Protein AF-A0A946SST0-F1 (afdb_monomer_lite)

Secondary structure (DSSP, 8-state):
-THHHHHHHHTT-------TTS--HHHHHHHHHHTT-HHHHHHHHHHHHH-----HHHHHHHHHHHHHHHHHHTTTGGGHHHHHH-TT-TTTTSHHHHHHHHHHHHHHHHHHHHTT--EEEETTTTEEEE--HHHHHHHHH-TT-TTHHHHHHHTSPPP-SSHHHHHHHHHHHHHHHHHHTTS--HHHHHHHHHHHHHHHHHHHHHHHT--SHHHHTT--S-HHHHHHHHHHHHHHHHHHHHHHHHH-TTTS-THHHHHHHHHHHHHHHT---S--S----

pLDDT: mean 79.89, std 17.5, range [30.55, 98.0]

Structure (mmCIF, N/CA/C/O backbone):
data_AF-A0A946SST0-F1
#
_entry.id   AF-A0A946SST0-F1
#
loop_
_atom_site.group_PDB
_atom_site.id
_atom_site.type_symbol
_atom_site.label_atom_id
_atom_site.label_alt_id
_atom_site.label_comp_id
_atom_site.label_asym_id
_atom_site.label_entity_id
_atom_site.label_seq_id
_atom_site.pdbx_PDB_ins_code
_atom_site.Cartn_x
_atom_site.Cartn_y
_atom_site.Cartn_z
_atom_site.occupancy
_atom_site.B_iso_or_equiv
_atom_site.auth_seq_id
_atom_site.auth_comp_id
_atom_site.auth_asym_id
_atom_site.auth_atom_id
_atom_site.pdbx_PDB_model_num
ATOM 1 N N . MET A 1 1 ? -19.220 2.471 -5.238 1.00 33.19 1 MET A N 1
ATOM 2 C CA . MET A 1 1 ? -18.691 1.097 -5.045 1.00 33.19 1 MET A CA 1
ATOM 3 C C . MET A 1 1 ? -17.760 0.919 -3.837 1.00 33.19 1 MET A C 1
ATOM 5 O O . MET A 1 1 ? -17.658 -0.205 -3.374 1.00 33.19 1 MET A O 1
ATOM 9 N N . ARG A 1 2 ? -17.160 1.974 -3.250 1.00 34.00 2 ARG A N 1
ATOM 10 C CA . ARG A 1 2 ? -16.372 1.883 -1.993 1.00 34.00 2 ARG A CA 1
ATOM 11 C C . ARG A 1 2 ? -17.167 1.431 -0.746 1.00 34.00 2 ARG A C 1
ATOM 13 O O . ARG A 1 2 ? -16.566 0.971 0.211 1.00 34.00 2 ARG A O 1
ATOM 20 N N . ARG A 1 3 ? -18.507 1.505 -0.776 1.00 33.56 3 ARG A N 1
ATOM 21 C CA . ARG A 1 3 ? -19.396 1.141 0.347 1.00 33.56 3 ARG A CA 1
ATOM 22 C C . ARG A 1 3 ? -19.384 -0.350 0.714 1.00 33.56 3 ARG A C 1
ATOM 24 O O . ARG A 1 3 ? -19.567 -0.675 1.876 1.00 33.56 3 ARG A O 1
ATOM 31 N N . HIS A 1 4 ? -19.152 -1.258 -0.236 1.00 30.55 4 HIS A N 1
ATOM 32 C CA . HIS A 1 4 ? -19.352 -2.695 0.013 1.00 30.55 4 HIS A CA 1
ATOM 33 C C . HIS A 1 4 ? -18.153 -3.407 0.647 1.00 30.55 4 HIS A C 1
ATOM 35 O O . HIS A 1 4 ? -18.324 -4.481 1.213 1.00 30.55 4 HIS A O 1
ATOM 41 N N . LEU A 1 5 ? -16.962 -2.805 0.597 1.00 36.22 5 LEU A N 1
ATOM 42 C CA . LEU A 1 5 ? -15.747 -3.445 1.102 1.00 36.22 5 LEU A CA 1
ATOM 43 C C . LEU A 1 5 ? -15.622 -3.355 2.634 1.00 36.22 5 LEU A C 1
ATOM 45 O O . LEU A 1 5 ? -15.136 -4.287 3.261 1.00 36.22 5 LEU A O 1
ATOM 49 N N . LEU A 1 6 ? -16.112 -2.263 3.237 1.00 40.25 6 LEU A N 1
ATOM 50 C CA . LEU A 1 6 ? -16.170 -2.093 4.698 1.00 40.25 6 LEU A CA 1
ATOM 51 C C . LEU A 1 6 ? -17.362 -2.842 5.322 1.00 40.25 6 LEU A C 1
ATOM 53 O O . LEU A 1 6 ? -17.234 -3.409 6.404 1.00 40.25 6 LEU A O 1
ATOM 57 N N . LEU A 1 7 ? -18.490 -2.927 4.602 1.00 38.31 7 LEU A N 1
ATOM 58 C CA . LEU A 1 7 ? -19.693 -3.656 5.033 1.00 38.31 7 LEU A CA 1
ATOM 59 C C . LEU A 1 7 ? -19.453 -5.162 5.238 1.00 38.31 7 LEU A C 1
ATOM 61 O O . LEU A 1 7 ? -20.061 -5.758 6.121 1.00 38.31 7 LEU A O 1
ATOM 65 N N . ALA A 1 8 ? -18.563 -5.780 4.455 1.00 38.03 8 ALA A N 1
ATOM 66 C CA . ALA A 1 8 ? -18.265 -7.208 4.578 1.00 38.03 8 ALA A CA 1
ATOM 67 C C . ALA A 1 8 ? -17.399 -7.546 5.808 1.00 38.03 8 ALA A C 1
ATOM 69 O O . ALA A 1 8 ? -17.488 -8.654 6.332 1.00 38.03 8 ALA A O 1
ATOM 70 N N . VAL A 1 9 ? -16.591 -6.597 6.295 1.00 43.72 9 VAL A N 1
ATOM 71 C CA . VAL A 1 9 ? -15.704 -6.805 7.453 1.00 43.72 9 VAL A CA 1
ATOM 72 C C . VAL A 1 9 ? -16.469 -6.663 8.772 1.00 43.72 9 VAL A C 1
ATOM 74 O O . VAL A 1 9 ? -16.202 -7.400 9.716 1.00 43.72 9 VAL A O 1
ATOM 77 N N . ALA A 1 10 ? -17.473 -5.784 8.826 1.00 41.38 10 ALA A N 1
ATOM 78 C CA . ALA A 1 10 ? -18.261 -5.554 10.036 1.00 41.38 10 ALA A CA 1
ATOM 79 C C . ALA A 1 10 ? -19.295 -6.664 10.339 1.00 41.38 10 ALA A C 1
ATOM 81 O O . ALA A 1 10 ? -19.788 -6.757 11.458 1.00 41.38 10 ALA A O 1
ATOM 82 N N . ALA A 1 11 ? -19.610 -7.532 9.370 1.00 37.62 11 ALA A N 1
ATOM 83 C CA . ALA A 1 11 ? -20.629 -8.577 9.520 1.00 37.62 11 ALA A CA 1
ATOM 84 C C . ALA A 1 11 ? -20.123 -9.895 10.149 1.00 37.62 11 ALA A C 1
ATOM 86 O O . ALA A 1 11 ? -20.930 -10.782 10.421 1.00 37.62 11 ALA A O 1
ATOM 87 N N . LEU A 1 12 ? -18.814 -10.055 10.381 1.00 36.34 12 LEU A N 1
ATOM 88 C CA . LEU A 1 12 ? -18.211 -11.322 10.836 1.00 36.34 12 LEU A CA 1
ATOM 89 C C . LEU A 1 12 ? -17.802 -11.351 12.320 1.00 36.34 12 LEU A C 1
ATOM 91 O O . LEU A 1 12 ? -17.159 -12.304 12.756 1.00 36.34 12 LEU A O 1
ATOM 95 N N . ALA A 1 13 ? -18.195 -10.354 13.112 1.00 37.22 13 ALA A N 1
ATOM 96 C CA . ALA A 1 13 ? -17.915 -10.307 14.545 1.00 37.22 13 ALA A CA 1
ATOM 97 C C . ALA A 1 13 ? -19.193 -10.005 15.337 1.00 37.22 13 ALA A C 1
ATOM 99 O O . ALA A 1 13 ? -19.494 -8.863 15.658 1.00 37.22 13 ALA A O 1
ATOM 100 N N . ALA A 1 14 ? -19.953 -11.048 15.656 1.00 36.81 14 ALA A N 1
ATOM 101 C CA . ALA A 1 14 ? -20.902 -11.004 16.759 1.00 36.81 14 ALA A CA 1
ATOM 102 C C . ALA A 1 14 ? -20.700 -12.254 17.616 1.00 36.81 14 ALA A C 1
ATOM 104 O O . ALA A 1 14 ? -20.770 -13.378 17.111 1.00 36.81 14 ALA A O 1
ATOM 105 N N . PRO A 1 15 ? -20.489 -12.054 18.921 1.00 43.50 15 PRO A N 1
ATOM 106 C CA . PRO A 1 15 ? -21.497 -12.533 19.846 1.00 43.50 15 PRO A CA 1
ATOM 107 C C . PRO A 1 15 ? -22.000 -11.437 20.789 1.00 43.50 15 PRO A C 1
ATOM 109 O O . PRO A 1 15 ? -21.298 -10.517 21.191 1.00 43.50 15 PRO A O 1
ATOM 112 N N . VAL A 1 16 ? -23.276 -11.599 21.120 1.00 50.12 16 VAL A N 1
ATOM 113 C CA . VAL A 1 16 ? -24.077 -10.850 22.084 1.00 50.12 16 VAL A CA 1
ATOM 114 C C . VAL A 1 16 ? -23.486 -10.982 23.487 1.00 50.12 16 VAL A C 1
ATOM 116 O O . VAL A 1 16 ? -23.503 -12.085 24.018 1.00 50.12 16 VAL A O 1
ATOM 119 N N . PHE A 1 17 ? -23.103 -9.874 24.128 1.00 38.53 17 PHE A N 1
ATOM 120 C CA . PHE A 1 17 ? -23.186 -9.732 25.586 1.00 38.53 17 PHE A CA 1
ATOM 121 C C . PHE A 1 17 ? -23.528 -8.292 25.972 1.00 38.53 17 PHE A C 1
ATOM 123 O O . PHE A 1 17 ? -22.767 -7.357 25.754 1.00 38.53 17 PHE A O 1
ATOM 130 N N . ALA A 1 18 ? -24.715 -8.134 26.556 1.00 39.34 18 ALA A N 1
ATOM 131 C CA . ALA A 1 18 ? -25.126 -6.926 27.244 1.00 39.34 18 ALA A CA 1
ATOM 132 C C . ALA A 1 18 ? -24.565 -6.951 28.674 1.00 39.34 18 ALA A C 1
ATOM 134 O O . ALA A 1 18 ? -25.042 -7.708 29.518 1.00 39.34 18 ALA A O 1
ATOM 135 N N . THR A 1 19 ? -23.590 -6.090 28.954 1.00 38.00 19 THR A N 1
ATOM 136 C CA . THR A 1 19 ? -23.221 -5.670 30.311 1.00 38.00 19 THR A CA 1
ATOM 137 C C . THR A 1 19 ? -23.270 -4.150 30.363 1.00 38.00 19 THR A C 1
ATOM 139 O O . THR A 1 19 ? -22.416 -3.466 29.810 1.00 38.00 19 THR A O 1
ATOM 142 N N . TYR A 1 20 ? -24.307 -3.616 31.009 1.00 43.31 20 TYR A N 1
ATOM 143 C CA . TYR A 1 20 ? -24.397 -2.201 31.357 1.00 43.31 20 TYR A CA 1
ATOM 144 C C . TYR A 1 20 ? -23.265 -1.847 32.334 1.00 43.31 20 TYR A C 1
ATOM 146 O O . TYR A 1 20 ? -23.242 -2.374 33.446 1.00 43.31 20 TYR A O 1
ATOM 154 N N . GLY A 1 21 ? -22.358 -0.945 31.946 1.00 49.97 21 GLY A N 1
ATOM 155 C CA . GLY A 1 21 ? -21.468 -0.272 32.901 1.00 49.97 21 GLY A CA 1
ATOM 156 C C . GLY A 1 21 ? -20.232 0.415 32.322 1.00 49.97 21 GLY A C 1
ATOM 157 O O . GLY A 1 21 ? -19.851 1.467 32.822 1.00 49.97 21 GLY A O 1
ATOM 158 N N . VAL A 1 22 ? -19.635 -0.122 31.259 1.00 55.88 22 VAL A N 1
ATOM 159 C CA . VAL A 1 22 ? -18.507 0.502 30.550 1.00 55.88 22 VAL A CA 1
ATOM 160 C C . VAL A 1 22 ? -18.789 0.350 29.055 1.00 55.88 22 VAL A C 1
ATOM 162 O O . VAL A 1 22 ? -19.072 -0.776 28.639 1.00 55.88 22 VAL A O 1
ATOM 165 N N . PRO A 1 23 ? -18.804 1.435 28.259 1.00 66.25 23 PRO A N 1
ATOM 166 C CA . PRO A 1 23 ? -18.908 1.317 26.808 1.00 66.25 23 PRO A CA 1
ATOM 167 C C . PRO A 1 23 ? -17.779 0.416 26.311 1.00 66.25 23 PRO A C 1
ATOM 169 O O . PRO A 1 23 ? -16.624 0.655 26.652 1.00 66.25 23 PRO A O 1
ATOM 172 N N . ASP A 1 24 ? -18.107 -0.637 25.562 1.00 87.69 24 ASP A N 1
ATOM 173 C CA . ASP A 1 24 ? -17.096 -1.437 24.873 1.00 87.69 24 ASP A CA 1
ATOM 174 C C . ASP A 1 24 ? -16.453 -0.553 23.787 1.00 87.69 24 ASP A C 1
ATOM 176 O O . ASP A 1 24 ? -17.151 -0.186 22.830 1.00 87.69 24 ASP A O 1
ATOM 180 N N . PRO A 1 25 ? -15.156 -0.203 23.914 1.00 91.75 25 PRO A N 1
ATOM 181 C CA . PRO A 1 25 ? -14.478 0.699 22.985 1.00 91.75 25 PRO A CA 1
ATOM 182 C C . PRO A 1 25 ? -14.568 0.237 21.522 1.00 91.75 25 PRO A C 1
ATOM 184 O O . PRO A 1 25 ? -14.673 1.058 20.607 1.00 91.75 25 PRO A O 1
ATOM 187 N N . LEU A 1 26 ? -14.574 -1.081 21.279 1.00 92.81 26 LEU A N 1
ATOM 188 C CA . LEU A 1 26 ? -14.715 -1.641 19.932 1.00 92.81 26 LEU A CA 1
ATOM 189 C C . LEU A 1 26 ? -16.124 -1.449 19.381 1.00 92.81 26 LEU A C 1
ATOM 191 O O . LEU A 1 26 ? -16.281 -1.010 18.241 1.00 92.81 26 LEU A O 1
ATOM 195 N N . ALA A 1 27 ? -17.149 -1.772 20.170 1.00 92.06 27 ALA A N 1
ATOM 196 C CA . ALA A 1 27 ? -18.537 -1.609 19.754 1.00 92.06 27 ALA A CA 1
ATOM 197 C C . ALA A 1 27 ? -18.868 -0.139 19.453 1.00 92.06 27 ALA A C 1
ATOM 199 O O . ALA A 1 27 ? -19.523 0.154 18.450 1.00 92.06 27 ALA A O 1
ATOM 200 N N . GLU A 1 28 ? -18.375 0.784 20.281 1.00 94.06 28 GLU A N 1
ATOM 201 C CA . GLU A 1 28 ? -18.532 2.224 20.073 1.00 94.06 28 GLU A CA 1
ATOM 202 C C . GLU A 1 28 ? -17.801 2.697 18.807 1.00 94.06 28 GLU A C 1
ATOM 204 O O . GLU A 1 28 ? -18.397 3.370 17.963 1.00 94.06 28 GLU A O 1
ATOM 209 N N . SER A 1 29 ? -16.553 2.263 18.605 1.00 93.00 29 SER A N 1
ATOM 210 C CA . SER A 1 29 ? -15.800 2.562 17.383 1.00 93.00 29 SER A CA 1
ATOM 211 C C . SER A 1 29 ? -16.534 2.093 16.124 1.00 93.00 29 SER A C 1
ATOM 213 O O . SER A 1 29 ? -16.689 2.847 15.160 1.00 93.00 29 SER A O 1
ATOM 215 N N . HIS A 1 30 ? -17.066 0.868 16.143 1.00 91.62 30 HIS A N 1
ATOM 216 C CA . HIS A 1 30 ? -17.858 0.336 15.040 1.00 91.62 30 HIS A CA 1
ATOM 217 C C . HIS A 1 30 ? -19.121 1.160 14.772 1.00 91.62 30 HIS A C 1
ATOM 219 O O . HIS A 1 30 ? -19.418 1.430 13.607 1.00 91.62 30 HIS A O 1
ATOM 225 N N . ALA A 1 31 ? -19.842 1.594 15.810 1.00 90.81 31 ALA A N 1
ATOM 226 C CA . ALA A 1 31 ? -21.010 2.461 15.654 1.00 90.81 31 ALA A CA 1
ATOM 227 C C . ALA A 1 31 ? -20.644 3.777 14.946 1.00 90.81 31 ALA A C 1
ATOM 229 O O . ALA A 1 31 ? -21.292 4.150 13.967 1.00 90.81 31 ALA A O 1
ATOM 230 N N . PHE A 1 32 ? -19.545 4.422 15.343 1.00 88.94 32 PHE A N 1
ATOM 231 C CA . PHE A 1 32 ? -19.072 5.641 14.683 1.00 88.94 32 PHE A CA 1
ATOM 232 C C . PHE A 1 32 ? -18.640 5.417 13.228 1.00 88.94 32 PHE A C 1
ATOM 234 O O . PHE A 1 32 ? -18.885 6.280 12.384 1.00 88.94 32 PHE A O 1
ATOM 241 N N . VAL A 1 33 ? -18.071 4.255 12.886 1.00 86.94 33 VAL A N 1
ATOM 242 C CA . VAL A 1 33 ? -17.796 3.893 11.482 1.00 86.94 33 VAL A CA 1
ATOM 243 C C . VAL A 1 33 ? -19.082 3.844 10.656 1.00 86.94 33 VAL A C 1
ATOM 245 O O . VAL A 1 33 ? -19.097 4.343 9.530 1.00 86.94 33 VAL A O 1
ATOM 248 N N . TYR A 1 34 ? -20.165 3.279 11.197 1.00 84.50 34 TYR A N 1
ATOM 249 C CA . TYR A 1 34 ? -21.463 3.245 10.512 1.00 84.50 34 TYR A CA 1
ATOM 250 C C . TYR A 1 34 ? -22.074 4.637 10.317 1.00 84.50 34 TYR A C 1
ATOM 252 O O . TYR A 1 34 ? -22.776 4.860 9.331 1.00 84.50 34 TYR A O 1
ATOM 260 N N . GLU A 1 35 ? -21.783 5.570 11.221 1.00 84.25 35 GLU A N 1
ATOM 261 C CA . GLU A 1 35 ? -22.225 6.967 11.163 1.00 84.25 35 GLU A CA 1
ATOM 262 C C . GLU A 1 35 ? -21.311 7.867 10.306 1.00 84.25 35 GLU A C 1
ATOM 264 O O . GLU A 1 35 ? -21.495 9.082 10.291 1.00 84.25 35 GLU A O 1
ATOM 269 N N . ASP A 1 36 ? -20.321 7.307 9.594 1.00 80.69 36 ASP A N 1
ATOM 270 C CA . ASP A 1 36 ? -19.297 8.056 8.844 1.00 80.69 36 ASP A CA 1
ATOM 271 C C . ASP A 1 36 ? -18.431 8.996 9.727 1.00 80.69 36 ASP A C 1
ATOM 273 O O . ASP A 1 36 ? -17.762 9.909 9.223 1.00 80.69 36 ASP A O 1
ATOM 277 N N . ARG A 1 37 ? -18.377 8.744 11.041 1.00 80.94 37 ARG A N 1
ATOM 278 C CA . ARG A 1 37 ? -17.633 9.508 12.060 1.00 80.94 37 ARG A CA 1
ATOM 279 C C . ARG A 1 37 ? -16.273 8.871 12.359 1.00 80.94 37 ARG A C 1
ATOM 281 O O . ARG A 1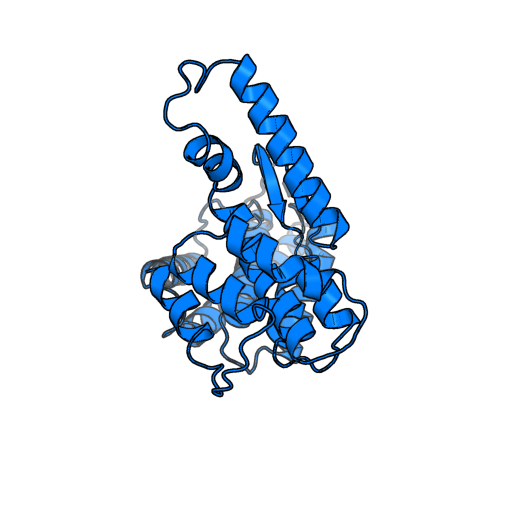 37 ? -15.979 8.448 13.471 1.00 80.94 37 ARG A O 1
ATOM 288 N N . PHE A 1 38 ? -15.414 8.796 11.346 1.00 82.81 38 PHE A N 1
ATOM 289 C CA . PHE A 1 38 ? -14.145 8.053 11.417 1.00 82.81 38 PHE A CA 1
ATOM 290 C C . PHE A 1 38 ? -13.149 8.558 12.475 1.00 82.81 38 PHE A C 1
ATOM 292 O O . PHE A 1 38 ? -12.391 7.759 13.020 1.00 82.81 38 PHE A O 1
ATOM 299 N N . ILE A 1 39 ? -13.151 9.859 12.783 1.00 79.44 39 ILE A N 1
ATOM 300 C CA . ILE A 1 39 ? -12.289 10.414 13.838 1.00 79.44 39 ILE A CA 1
ATOM 301 C C . ILE A 1 39 ? -12.788 9.974 15.217 1.00 79.44 39 ILE A C 1
ATOM 303 O O . ILE A 1 39 ? -11.991 9.508 16.024 1.00 79.44 39 ILE A O 1
ATOM 307 N N . ASP A 1 40 ? -14.098 10.038 15.462 1.00 83.00 40 ASP A N 1
ATOM 308 C CA . ASP A 1 40 ? -14.690 9.564 16.719 1.00 83.00 40 ASP A CA 1
ATOM 309 C C . ASP A 1 40 ? -14.505 8.053 16.881 1.00 83.00 40 ASP A C 1
ATOM 311 O O . ASP A 1 40 ? -14.179 7.582 17.968 1.00 83.00 40 ASP A O 1
ATOM 315 N N . ALA A 1 41 ? -14.613 7.300 15.781 1.00 88.75 41 ALA A N 1
ATOM 316 C CA . ALA A 1 41 ? -14.310 5.875 15.763 1.00 88.75 41 ALA A CA 1
ATOM 317 C C . ALA A 1 41 ? -12.882 5.586 16.235 1.00 88.75 41 ALA A C 1
ATOM 319 O O . ALA A 1 41 ? -12.669 4.658 17.009 1.00 88.75 41 ALA A O 1
ATOM 320 N N . TYR A 1 42 ? -11.906 6.380 15.795 1.00 87.56 42 TYR A N 1
ATOM 321 C CA . TYR A 1 42 ? -10.531 6.246 16.264 1.00 87.56 42 TYR A CA 1
ATOM 322 C C . TYR A 1 42 ? -10.394 6.627 17.744 1.00 87.56 42 TYR A C 1
ATOM 324 O O . TYR A 1 42 ? -9.797 5.872 18.506 1.00 87.56 42 TYR A O 1
ATOM 332 N N . LEU A 1 43 ? -10.974 7.757 18.165 1.00 85.88 43 LEU A N 1
ATOM 333 C CA . LEU A 1 43 ? -10.902 8.220 19.556 1.00 85.88 43 LEU A CA 1
ATOM 334 C C . LEU A 1 43 ? -11.495 7.195 20.532 1.00 85.88 43 LEU A C 1
ATOM 336 O O . LEU A 1 43 ? -10.963 7.012 21.624 1.00 85.88 43 LEU A O 1
ATOM 340 N N . ALA A 1 44 ? -12.551 6.491 20.118 1.00 91.25 44 ALA A N 1
ATOM 341 C CA . ALA A 1 44 ? -13.134 5.401 20.889 1.00 91.25 44 ALA A CA 1
ATOM 342 C C . ALA A 1 44 ? -12.153 4.237 21.101 1.00 91.25 44 ALA A C 1
ATOM 344 O O . ALA A 1 44 ? -12.205 3.606 22.145 1.00 91.25 44 ALA A O 1
ATOM 345 N N . LEU A 1 45 ? -11.228 3.961 20.170 1.00 92.69 45 LEU A N 1
ATOM 346 C CA . LEU A 1 45 ? -10.269 2.851 20.289 1.00 92.69 45 LEU A CA 1
ATOM 347 C C . LEU A 1 45 ? -9.090 3.138 21.213 1.00 92.69 45 LEU A C 1
ATOM 349 O O . LEU A 1 45 ? -8.411 2.198 21.627 1.00 92.69 45 LEU A O 1
ATOM 353 N N . GLU A 1 46 ? -8.817 4.402 21.528 1.00 90.12 46 GLU A N 1
ATOM 354 C CA . GLU A 1 46 ? -7.604 4.784 22.248 1.00 90.12 46 GLU A CA 1
ATOM 355 C C . GLU A 1 46 ? -7.346 4.011 23.542 1.00 90.12 46 GLU A C 1
ATOM 357 O O . GLU A 1 46 ? -6.201 3.592 23.710 1.00 90.12 46 GLU A O 1
ATOM 362 N N . PRO A 1 47 ? -8.344 3.729 24.409 1.00 91.31 47 PRO A N 1
ATOM 363 C CA . PRO A 1 47 ? -8.111 2.936 25.612 1.00 91.31 47 PRO A CA 1
ATOM 364 C C . PRO A 1 47 ? -7.461 1.580 25.306 1.00 91.31 47 PRO A C 1
ATOM 366 O O . PRO A 1 47 ? -6.500 1.200 25.970 1.00 91.31 47 PRO A O 1
ATOM 369 N N . LEU A 1 48 ? -7.912 0.894 24.248 1.00 92.56 48 LEU A N 1
ATOM 370 C CA . LEU A 1 48 ? -7.375 -0.407 23.832 1.00 92.56 48 LEU A CA 1
ATOM 371 C C . LEU A 1 48 ? -6.009 -0.296 23.144 1.00 92.56 48 LEU A C 1
ATOM 373 O O . LEU A 1 48 ? -5.205 -1.220 23.229 1.00 92.56 48 LEU A O 1
ATOM 377 N N . LEU A 1 49 ? -5.736 0.817 22.461 1.00 90.69 49 LEU A N 1
ATOM 378 C CA . LEU A 1 49 ? -4.453 1.052 21.787 1.00 90.69 49 LEU A CA 1
ATOM 379 C C . LEU A 1 49 ? -3.346 1.448 22.772 1.00 90.69 49 LEU A C 1
ATOM 381 O O . LEU A 1 49 ? -2.178 1.120 22.555 1.00 90.69 49 LEU A O 1
ATOM 385 N N . THR A 1 50 ? -3.706 2.148 23.849 1.00 86.75 50 THR A N 1
ATOM 386 C CA . THR A 1 50 ? -2.775 2.528 24.918 1.00 86.75 50 THR A CA 1
ATOM 387 C C . THR A 1 50 ? -2.475 1.388 25.873 1.00 86.75 50 THR A C 1
ATOM 389 O O . THR A 1 50 ? -1.383 1.344 26.441 1.00 86.75 50 THR A O 1
ATOM 392 N N . ASP A 1 51 ? -3.428 0.475 26.054 1.00 76.88 51 ASP A N 1
ATOM 393 C CA . ASP A 1 51 ? -3.241 -0.659 26.937 1.00 76.88 51 ASP A CA 1
ATOM 394 C C . ASP A 1 51 ? -2.204 -1.634 26.344 1.00 76.88 51 ASP A C 1
ATOM 396 O O . ASP A 1 51 ? -2.201 -1.957 25.151 1.00 76.88 51 ASP A O 1
ATOM 400 N N . GLY A 1 52 ? -1.257 -2.050 27.181 1.00 69.88 52 GLY A N 1
ATOM 401 C CA . GLY A 1 52 ? -0.159 -2.944 26.821 1.00 69.88 52 GLY A CA 1
ATOM 402 C C . GLY A 1 52 ? -0.539 -4.422 26.869 1.00 69.88 52 GLY A C 1
ATOM 403 O O . GLY A 1 52 ? 0.305 -5.264 26.560 1.00 69.88 52 GLY A O 1
ATOM 404 N N . GLU A 1 53 ? -1.772 -4.746 27.273 1.00 81.88 53 GLU A N 1
ATOM 405 C CA . GLU A 1 53 ? -2.269 -6.121 27.299 1.00 81.88 53 GLU A CA 1
ATOM 406 C C . GLU A 1 53 ? -2.226 -6.791 25.905 1.00 81.88 53 GLU A C 1
ATOM 408 O O . GLU A 1 53 ? -2.073 -6.146 24.861 1.00 81.88 53 GLU A O 1
ATOM 413 N N . CYS A 1 54 ? -2.306 -8.121 25.891 1.00 85.88 54 CYS A N 1
ATOM 414 C CA . CYS A 1 54 ? -2.471 -8.900 24.668 1.00 85.88 54 CYS A CA 1
ATOM 415 C C . CYS A 1 54 ? -3.796 -9.655 24.746 1.00 85.88 54 CYS A C 1
ATOM 417 O O . CYS A 1 54 ? -3.918 -10.624 25.496 1.00 85.88 54 CYS A O 1
ATOM 419 N N . SER A 1 55 ? -4.783 -9.203 23.977 1.00 91.94 55 SER A N 1
ATOM 420 C CA . SER A 1 55 ? -6.137 -9.753 23.945 1.00 91.94 55 SER A CA 1
ATOM 421 C C . SER A 1 55 ? -6.740 -9.654 22.545 1.00 91.94 55 SER A C 1
ATOM 423 O O . SER A 1 55 ? -6.342 -8.808 21.741 1.00 91.94 55 SER A O 1
ATOM 425 N N . ASP A 1 56 ? -7.760 -10.471 22.274 1.00 91.00 56 ASP A N 1
ATOM 426 C CA . ASP A 1 56 ? -8.505 -10.438 21.008 1.00 91.00 56 ASP A CA 1
ATOM 427 C C . ASP A 1 56 ? -9.097 -9.045 20.721 1.00 91.00 56 ASP A C 1
ATOM 429 O O . ASP A 1 56 ? -9.182 -8.615 19.564 1.00 91.00 56 ASP A O 1
ATOM 433 N N . SER A 1 57 ? -9.477 -8.310 21.773 1.00 92.56 57 SER A N 1
ATOM 434 C CA . SER A 1 57 ? -9.999 -6.947 21.656 1.00 92.56 57 SER A CA 1
ATOM 435 C C . SER A 1 57 ? -8.927 -5.962 21.194 1.00 92.56 57 SER A C 1
ATOM 437 O O . SER A 1 57 ? -9.184 -5.116 20.341 1.00 92.56 57 SER A O 1
ATOM 439 N N . GLN A 1 58 ? -7.703 -6.078 21.700 1.00 93.12 58 GLN A N 1
ATOM 440 C CA . GLN A 1 58 ? -6.602 -5.202 21.298 1.00 93.12 58 GLN A CA 1
ATOM 441 C C . GLN A 1 58 ? -6.056 -5.561 19.915 1.00 93.12 58 GLN A C 1
ATOM 443 O O . GLN A 1 58 ? -5.734 -4.660 19.142 1.00 93.12 58 GLN A O 1
ATOM 448 N N . GLU A 1 59 ? -6.013 -6.850 19.559 1.00 95.19 59 GLU A N 1
ATOM 449 C CA . GLU A 1 59 ? -5.733 -7.282 18.183 1.00 95.19 59 GLU A CA 1
ATOM 450 C C . GLU A 1 59 ? -6.743 -6.649 17.211 1.00 95.19 59 GLU A C 1
ATOM 452 O O . GLU A 1 59 ? -6.368 -6.048 16.201 1.00 95.19 59 GLU A O 1
ATOM 457 N N . SER A 1 60 ? -8.033 -6.725 17.553 1.00 94.56 60 SER A N 1
ATOM 458 C CA . SER A 1 60 ? -9.117 -6.148 16.753 1.00 94.56 60 SER A CA 1
ATOM 459 C C . SER A 1 60 ? -9.043 -4.621 16.693 1.00 94.56 60 SER A C 1
ATOM 461 O O . SER A 1 60 ? -9.276 -4.044 15.630 1.00 94.56 60 SER A O 1
ATOM 463 N N . ALA A 1 61 ? -8.672 -3.963 17.795 1.00 95.12 61 ALA A N 1
ATOM 464 C CA . ALA A 1 61 ? -8.507 -2.514 17.856 1.00 95.12 61 ALA A CA 1
ATOM 465 C C . ALA A 1 61 ? -7.346 -2.039 16.977 1.00 95.12 61 ALA A C 1
ATOM 467 O O . ALA A 1 61 ? -7.522 -1.093 16.215 1.00 95.12 61 ALA A O 1
ATOM 468 N N . LEU A 1 62 ? -6.195 -2.719 17.012 1.00 95.44 62 LEU A N 1
ATOM 469 C CA . LEU A 1 62 ? -5.058 -2.417 16.135 1.00 95.44 62 LEU A CA 1
ATOM 470 C C . LEU A 1 62 ? -5.436 -2.566 14.660 1.00 95.44 62 LEU A C 1
ATOM 472 O O . LEU A 1 62 ? -5.118 -1.697 13.849 1.00 95.44 62 LEU A O 1
ATOM 476 N N . TRP A 1 63 ? -6.155 -3.636 14.311 1.00 95.88 63 TRP A N 1
ATOM 477 C CA . TRP A 1 63 ? -6.610 -3.833 12.938 1.00 95.88 63 TRP A CA 1
ATOM 478 C C . TRP A 1 63 ? -7.623 -2.768 12.495 1.00 95.88 63 TRP A C 1
ATOM 480 O O . TRP A 1 63 ? -7.540 -2.260 11.376 1.00 95.88 63 TRP A O 1
ATOM 490 N N . LEU A 1 64 ? -8.570 -2.385 13.355 1.00 95.69 64 LEU A N 1
ATOM 491 C CA . LEU A 1 64 ? -9.523 -1.326 13.028 1.00 95.69 64 LEU A CA 1
ATOM 492 C C . LEU A 1 64 ? -8.835 0.044 12.929 1.00 95.69 64 LEU A C 1
ATOM 494 O O . LEU A 1 64 ? -9.124 0.793 11.997 1.00 95.69 64 LEU A O 1
ATOM 498 N N . ALA A 1 65 ? -7.885 0.346 13.816 1.00 95.25 65 ALA A N 1
ATOM 499 C CA . ALA A 1 65 ? -7.098 1.577 13.787 1.00 95.25 65 ALA A CA 1
ATOM 500 C C . ALA A 1 65 ? -6.272 1.702 12.497 1.00 95.25 65 ALA A C 1
ATOM 502 O O . ALA A 1 65 ? -6.284 2.760 11.869 1.00 95.25 65 ALA A O 1
ATOM 503 N N . GLU A 1 66 ? -5.641 0.612 12.051 1.00 95.25 66 GLU A N 1
ATOM 504 C CA . GLU A 1 66 ? -4.969 0.504 10.749 1.00 95.25 66 GLU A CA 1
ATOM 505 C C . GLU A 1 66 ? -5.915 0.893 9.597 1.00 95.25 66 GLU A C 1
ATOM 507 O O . GLU A 1 66 ? -5.620 1.772 8.783 1.00 95.25 66 GLU A O 1
ATOM 512 N N . ARG A 1 67 ? -7.120 0.310 9.570 1.00 92.69 67 ARG A N 1
ATOM 513 C CA . ARG A 1 67 ? -8.122 0.612 8.536 1.00 92.69 67 ARG A CA 1
ATOM 514 C C . ARG A 1 67 ? -8.634 2.050 8.590 1.00 92.69 67 ARG A C 1
ATOM 516 O O . ARG A 1 67 ? -8.866 2.636 7.530 1.00 92.69 67 ARG A O 1
ATOM 523 N N . LEU A 1 68 ? -8.834 2.594 9.788 1.00 91.12 68 LEU A N 1
ATOM 524 C CA . LEU A 1 68 ? -9.289 3.966 10.003 1.00 91.12 68 LEU A CA 1
ATOM 525 C C . LEU A 1 68 ? -8.237 4.973 9.543 1.00 91.12 68 LEU A C 1
ATOM 527 O O . LEU A 1 68 ? -8.572 5.881 8.787 1.00 91.12 68 LEU A O 1
ATOM 531 N N . CYS A 1 69 ? -6.973 4.789 9.921 1.00 90.50 69 CYS A N 1
ATOM 532 C CA . CYS A 1 69 ? -5.888 5.692 9.542 1.00 90.50 69 CYS A CA 1
ATOM 533 C C . CYS A 1 69 ? -5.668 5.714 8.025 1.00 90.50 69 CYS A C 1
ATOM 535 O O . CYS A 1 69 ? -5.605 6.793 7.436 1.00 90.50 69 CYS A O 1
ATOM 537 N N . ALA A 1 70 ? -5.669 4.544 7.375 1.00 88.56 70 ALA A N 1
ATOM 538 C CA . ALA A 1 70 ? -5.582 4.451 5.918 1.00 88.56 70 ALA A CA 1
ATOM 539 C C . ALA A 1 70 ? -6.753 5.163 5.213 1.00 88.56 70 ALA A C 1
ATOM 541 O O . ALA A 1 70 ? -6.587 5.756 4.148 1.00 88.56 70 ALA A O 1
ATOM 542 N N . HIS A 1 71 ? -7.955 5.122 5.798 1.00 85.56 71 HIS A N 1
ATOM 543 C CA . HIS A 1 71 ? -9.113 5.840 5.262 1.00 85.56 71 HIS A CA 1
ATOM 544 C C . HIS A 1 71 ? -9.026 7.351 5.498 1.00 85.56 71 HIS A C 1
ATOM 546 O O . HIS A 1 71 ? -9.338 8.120 4.591 1.00 85.56 71 HIS A O 1
ATOM 552 N N . ILE A 1 72 ? -8.593 7.785 6.684 1.00 80.62 72 ILE A N 1
ATOM 553 C CA . ILE A 1 72 ? -8.413 9.202 7.031 1.00 80.62 72 ILE A CA 1
ATOM 554 C C . ILE A 1 72 ? -7.418 9.859 6.067 1.00 80.62 72 ILE A C 1
ATOM 556 O O . ILE A 1 72 ? -7.761 10.880 5.473 1.00 80.62 72 ILE A O 1
ATOM 560 N N . ALA A 1 73 ? -6.264 9.225 5.831 1.00 81.12 73 ALA A N 1
ATOM 561 C CA . ALA A 1 73 ? -5.248 9.699 4.887 1.00 81.12 73 ALA A CA 1
ATOM 562 C C . ALA A 1 73 ? -5.799 9.882 3.464 1.00 81.12 73 ALA A C 1
ATOM 564 O O . ALA A 1 73 ? -5.472 10.839 2.776 1.00 81.12 73 ALA A O 1
ATOM 565 N N . ALA A 1 74 ? -6.678 8.976 3.028 1.00 77.44 74 ALA A N 1
ATOM 566 C CA . ALA A 1 74 ? -7.196 8.951 1.663 1.00 77.44 74 ALA A CA 1
ATOM 567 C C . ALA A 1 74 ? -8.461 9.800 1.432 1.00 77.44 74 ALA A C 1
ATOM 569 O O . ALA A 1 74 ? -9.037 9.729 0.341 1.00 77.44 74 ALA A O 1
ATOM 570 N N . SER A 1 75 ? -8.986 10.498 2.446 1.00 68.31 75 SER A N 1
ATOM 571 C CA . SER A 1 75 ? -10.335 11.082 2.378 1.00 68.31 75 SER A CA 1
ATOM 572 C C . SER A 1 75 ? -10.422 12.595 2.570 1.00 68.31 75 SER A C 1
ATOM 574 O O . SER A 1 75 ? -11.540 13.095 2.662 1.00 68.31 75 SER A O 1
ATOM 576 N N . ASP A 1 76 ? -9.303 13.325 2.633 1.00 62.41 76 ASP A N 1
ATOM 577 C CA . ASP A 1 76 ? -9.251 14.753 3.016 1.00 62.41 76 ASP A CA 1
ATOM 578 C C . ASP A 1 76 ? -9.995 15.040 4.344 1.00 62.41 76 ASP A C 1
ATOM 580 O O . ASP A 1 76 ? -10.302 16.178 4.692 1.00 62.41 76 ASP A O 1
ATOM 584 N N . ARG A 1 77 ? -10.331 14.000 5.127 1.00 57.75 77 ARG A N 1
ATOM 585 C CA . ARG A 1 77 ? -11.225 14.106 6.292 1.00 57.75 77 ARG A CA 1
ATOM 586 C C . ARG A 1 77 ? -10.532 14.605 7.547 1.00 57.75 77 ARG A C 1
ATOM 588 O O . ARG A 1 77 ? -11.227 14.875 8.524 1.00 57.75 77 ARG A O 1
ATOM 595 N N . LEU A 1 78 ? -9.213 14.787 7.521 1.00 59.75 78 LEU A N 1
ATOM 596 C CA . LEU A 1 78 ? -8.518 15.549 8.559 1.00 59.75 78 LEU A CA 1
ATOM 597 C C . LEU A 1 78 ? -9.118 16.963 8.686 1.00 59.75 78 LEU A C 1
ATOM 599 O O . LEU A 1 78 ? -9.322 17.436 9.801 1.00 59.75 78 LEU A O 1
ATOM 603 N N . TYR A 1 79 ? -9.556 17.561 7.571 1.00 54.69 79 TYR A N 1
ATOM 604 C CA . TYR A 1 79 ? -10.220 18.870 7.537 1.00 54.69 79 TYR A CA 1
ATOM 605 C C . TYR A 1 79 ? -11.658 18.867 8.090 1.00 54.69 79 TYR A C 1
ATOM 607 O O . TYR A 1 79 ? -12.161 19.899 8.536 1.00 54.69 79 TYR A O 1
ATOM 615 N N . MET A 1 80 ? -12.343 17.716 8.102 1.00 52.19 80 MET A N 1
ATOM 616 C CA . MET A 1 80 ? -13.785 17.658 8.377 1.00 52.19 80 MET A CA 1
ATOM 617 C C . MET A 1 80 ? -14.160 17.941 9.836 1.00 52.19 80 MET A C 1
ATOM 619 O O . MET A 1 80 ? -15.269 18.406 10.079 1.00 52.19 80 MET A O 1
ATOM 623 N N . ARG A 1 81 ? -13.289 17.665 10.817 1.00 54.47 81 ARG A N 1
ATOM 624 C CA . ARG A 1 81 ? -13.627 17.889 12.236 1.00 54.47 81 ARG A CA 1
ATOM 625 C C . ARG A 1 81 ? -13.779 19.373 12.556 1.00 54.47 81 ARG A C 1
ATOM 627 O O . ARG A 1 81 ? -14.780 19.751 13.154 1.00 54.47 81 ARG A O 1
ATOM 634 N N . TYR A 1 82 ? -12.841 20.199 12.098 1.00 52.81 82 TYR A N 1
ATOM 635 C CA . TYR A 1 82 ? -12.920 21.652 12.256 1.00 52.81 82 TYR A CA 1
ATOM 636 C C . TYR A 1 82 ? -14.175 22.216 11.578 1.00 52.81 82 TYR A C 1
ATOM 638 O O . TYR A 1 82 ? -14.927 22.981 12.180 1.00 52.81 82 TYR A O 1
ATOM 646 N N . ASP A 1 83 ? -14.451 21.754 10.358 1.00 53.28 83 ASP A N 1
ATOM 647 C CA . ASP A 1 83 ? -15.622 22.147 9.574 1.00 53.28 83 ASP A CA 1
ATOM 648 C C . ASP A 1 83 ? -16.964 21.739 10.212 1.00 53.28 83 ASP A C 1
ATOM 650 O O . ASP A 1 83 ? -17.965 22.441 10.047 1.00 53.28 83 ASP A O 1
ATOM 654 N N . LEU A 1 84 ? -17.001 20.606 10.923 1.00 55.72 84 LEU A N 1
ATOM 655 C CA . LEU A 1 84 ? -18.180 20.112 11.640 1.00 55.72 84 LEU A CA 1
ATOM 656 C C . LEU A 1 84 ? -18.373 20.790 13.000 1.00 55.72 84 LEU A C 1
ATOM 658 O O . LEU A 1 84 ? -19.514 21.028 13.394 1.00 55.72 84 LEU A O 1
ATOM 662 N N . GLU A 1 85 ? -17.287 21.090 13.714 1.00 57.69 85 GLU A N 1
ATOM 663 C CA . GLU A 1 85 ? -17.327 21.779 15.009 1.00 57.69 85 GLU A CA 1
ATOM 664 C C . GLU A 1 85 ? -17.607 23.285 14.843 1.00 57.69 85 GLU A C 1
ATOM 666 O O . GLU A 1 85 ? -18.197 23.894 15.735 1.00 57.69 85 GLU A O 1
ATOM 671 N N . ASN A 1 86 ? -17.277 23.875 13.684 1.00 56.25 86 ASN A N 1
ATOM 672 C CA . ASN A 1 86 ? -17.432 25.310 13.412 1.00 56.25 86 ASN A CA 1
ATOM 673 C C . ASN A 1 86 ? -18.136 25.609 12.067 1.00 56.25 86 ASN A C 1
ATOM 675 O O . ASN A 1 86 ? -17.610 26.345 11.227 1.00 56.25 86 ASN A O 1
ATOM 679 N N . PRO A 1 87 ? -19.364 25.102 11.838 1.00 55.69 87 PRO A N 1
ATOM 680 C CA . PRO A 1 87 ? -20.023 25.166 10.529 1.00 55.69 87 PRO A CA 1
ATOM 681 C C . PRO A 1 87 ? -20.373 26.592 10.073 1.00 55.69 87 PRO A C 1
ATOM 683 O O . PRO A 1 87 ? -20.602 26.818 8.883 1.00 55.69 87 PRO A O 1
ATOM 686 N N . THR A 1 88 ? -20.424 27.551 11.003 1.00 59.81 88 THR A N 1
ATOM 687 C CA . THR A 1 88 ? -20.817 28.947 10.765 1.00 59.81 88 THR A CA 1
ATOM 688 C C . THR A 1 88 ? -19.674 29.946 10.919 1.00 59.81 88 THR A C 1
ATOM 690 O O . THR A 1 88 ? -19.953 31.143 10.945 1.00 59.81 88 THR A O 1
ATOM 693 N N . ASP A 1 89 ? -18.421 29.503 11.067 1.00 58.62 89 ASP A N 1
ATOM 694 C CA . ASP A 1 89 ? -17.302 30.427 11.262 1.00 58.62 89 ASP A CA 1
ATOM 695 C C . ASP A 1 89 ? -17.094 31.305 10.008 1.00 58.62 89 ASP A C 1
ATOM 697 O O . ASP A 1 89 ? -16.752 30.790 8.939 1.00 58.62 89 ASP A O 1
ATOM 701 N N . PRO A 1 90 ? -17.297 32.635 10.089 1.00 56.03 90 PRO A N 1
ATOM 702 C CA . PRO A 1 90 ? -17.069 33.538 8.964 1.00 56.03 90 PRO A CA 1
ATOM 703 C C . PRO A 1 90 ? -15.589 33.641 8.561 1.00 56.03 90 PRO A C 1
ATOM 705 O O . PRO A 1 90 ? -15.293 34.152 7.482 1.00 56.03 90 PRO A O 1
ATOM 708 N N . ALA A 1 91 ? -14.658 33.162 9.392 1.00 54.56 91 ALA A N 1
ATOM 709 C CA . ALA A 1 91 ? -13.240 33.065 9.073 1.00 54.56 91 ALA A CA 1
ATOM 710 C C . ALA A 1 91 ? -12.900 31.839 8.211 1.00 54.56 91 ALA A C 1
ATOM 712 O O . ALA A 1 91 ? -11.741 31.698 7.820 1.00 54.56 91 ALA A O 1
ATOM 713 N N . ARG A 1 92 ? -13.855 30.960 7.882 1.00 53.88 92 ARG A N 1
ATOM 714 C CA . ARG A 1 92 ? -13.639 29.773 7.041 1.00 53.88 92 ARG A CA 1
ATOM 715 C C . ARG A 1 92 ? -13.036 30.172 5.684 1.00 53.88 92 ARG A C 1
ATOM 717 O O . ARG A 1 92 ? -13.635 30.925 4.922 1.00 53.88 92 ARG A O 1
ATOM 724 N N . GLY A 1 93 ? -11.810 29.713 5.413 1.00 52.19 93 GLY A N 1
ATOM 725 C CA . GLY A 1 93 ? -11.036 30.085 4.217 1.00 52.19 93 GLY A CA 1
ATOM 726 C C . GLY A 1 93 ? -10.160 31.343 4.349 1.00 52.19 93 GLY A C 1
ATOM 727 O O . GLY A 1 93 ? -9.583 31.790 3.359 1.00 52.19 93 GLY A O 1
ATOM 728 N N . THR A 1 94 ? -10.030 31.925 5.545 1.00 50.81 94 THR A N 1
ATOM 729 C CA . THR A 1 94 ? -9.052 32.987 5.841 1.00 50.81 94 THR A CA 1
ATOM 730 C C . THR A 1 94 ? -7.728 32.403 6.346 1.00 50.81 94 THR A C 1
ATOM 732 O O . THR A 1 94 ? -7.676 31.308 6.894 1.00 50.81 94 THR A O 1
ATOM 735 N N . TRP A 1 95 ? -6.628 33.149 6.210 1.00 42.59 95 TRP A N 1
ATOM 736 C CA . TRP A 1 95 ? -5.306 32.714 6.692 1.00 42.59 95 TRP A CA 1
ATOM 737 C C . TRP A 1 95 ? -5.265 32.380 8.199 1.00 42.59 95 TRP A C 1
ATOM 739 O O . TRP A 1 95 ? -4.490 31.521 8.609 1.00 42.59 95 TRP A O 1
ATOM 749 N N . GLY A 1 96 ? -6.105 33.028 9.019 1.00 51.47 96 GLY A N 1
ATOM 750 C CA . GLY A 1 96 ? -6.205 32.755 10.458 1.00 51.47 96 GLY A CA 1
ATOM 751 C C . GLY A 1 96 ? -6.837 31.396 10.779 1.00 51.47 96 GLY A C 1
ATOM 752 O O . GLY A 1 96 ? -6.295 30.664 11.603 1.00 51.47 96 GLY A O 1
ATOM 753 N N . SER A 1 97 ? -7.914 31.017 10.080 1.00 59.16 97 SER A N 1
ATOM 754 C CA . SER A 1 97 ? -8.525 29.685 10.226 1.00 59.16 97 SER A CA 1
ATOM 755 C C . SER A 1 97 ? -7.665 28.586 9.605 1.00 59.16 97 SER A C 1
ATOM 757 O O . SER A 1 97 ? -7.629 27.473 10.123 1.00 59.16 97 SER A O 1
ATOM 759 N N . GLY A 1 98 ? -6.896 28.903 8.556 1.00 60.72 98 GLY A N 1
ATOM 760 C CA . GLY A 1 98 ? -5.909 27.987 7.981 1.00 60.72 98 GLY A CA 1
ATOM 761 C C . GLY A 1 98 ? -4.818 27.579 8.978 1.00 60.72 98 GLY A C 1
ATOM 762 O O . GLY A 1 98 ? -4.494 26.398 9.075 1.00 60.72 98 GLY A O 1
ATOM 763 N N . LEU A 1 99 ? -4.292 28.527 9.767 1.00 62.81 99 LEU A N 1
ATOM 764 C CA . LEU A 1 99 ? -3.294 28.231 10.804 1.00 62.81 99 LEU A CA 1
ATOM 765 C C . LEU A 1 99 ? -3.877 27.389 11.947 1.00 62.81 99 LEU A C 1
ATOM 767 O O . LEU A 1 99 ? -3.239 26.438 12.391 1.00 62.81 99 LEU A O 1
ATOM 771 N N . GLU A 1 100 ? -5.077 27.721 12.424 1.00 66.12 100 GLU A N 1
ATOM 772 C CA . GLU A 1 100 ? -5.739 26.957 13.488 1.00 66.12 100 GLU A CA 1
ATOM 773 C C . GLU A 1 100 ? -6.059 25.524 13.041 1.00 66.12 100 GLU A C 1
ATOM 775 O O . GLU A 1 100 ? -5.765 24.572 13.764 1.00 66.12 100 GLU A O 1
ATOM 780 N N . THR A 1 101 ? -6.560 25.366 11.815 1.00 66.19 101 THR A N 1
ATOM 781 C CA . THR A 1 101 ? -6.823 24.056 11.204 1.00 66.19 101 THR A CA 1
ATOM 782 C C . THR A 1 101 ? -5.539 23.233 11.098 1.00 66.19 101 THR A C 1
ATOM 784 O O . THR A 1 101 ? -5.515 22.079 11.521 1.00 66.19 101 THR A O 1
ATOM 787 N N . ALA A 1 102 ? -4.441 23.835 10.625 1.00 67.44 102 ALA A N 1
ATOM 788 C CA . ALA A 1 102 ? -3.147 23.162 10.523 1.00 67.44 102 ALA A CA 1
ATOM 789 C C . ALA A 1 102 ? -2.587 22.735 11.894 1.00 67.44 102 ALA A C 1
ATOM 791 O O . ALA A 1 102 ? -2.005 21.658 12.021 1.00 67.44 102 ALA A O 1
ATOM 792 N N . LEU A 1 103 ? -2.778 23.547 12.943 1.00 71.62 103 LEU A N 1
ATOM 793 C CA . LEU A 1 103 ? -2.358 23.201 14.306 1.00 71.62 103 LEU A CA 1
ATOM 794 C C . LEU A 1 103 ? -3.179 22.046 14.892 1.00 71.62 103 LEU A C 1
ATOM 796 O O . LEU A 1 103 ? -2.613 21.168 15.545 1.00 71.62 103 LEU A O 1
ATOM 800 N N . GLN A 1 104 ? -4.492 22.022 14.657 1.00 72.50 104 GLN A N 1
ATOM 801 C CA . GLN A 1 104 ? -5.354 20.917 15.086 1.00 72.50 104 GLN A CA 1
ATOM 802 C C . GLN A 1 104 ? -5.028 19.621 14.339 1.00 72.50 104 GLN A C 1
ATOM 804 O O . GLN A 1 104 ? -4.959 18.558 14.958 1.00 72.50 104 GLN A O 1
ATOM 809 N N . GLU A 1 105 ? -4.769 19.710 13.034 1.00 75.44 105 GLU A N 1
ATOM 810 C CA . GLU A 1 105 ? -4.333 18.585 12.210 1.00 75.44 105 GLU A CA 1
ATOM 811 C C . GLU A 1 105 ? -3.003 18.021 12.715 1.00 75.44 105 GLU A C 1
ATOM 813 O O . GLU A 1 105 ? -2.900 16.825 12.992 1.00 75.44 105 GLU A O 1
ATOM 818 N N . TRP A 1 106 ? -2.011 18.886 12.937 1.00 77.88 106 TRP A N 1
ATOM 819 C CA . TRP A 1 106 ? -0.723 18.484 13.492 1.00 77.88 106 TRP A CA 1
ATOM 820 C C . TRP A 1 106 ? -0.862 17.847 14.878 1.00 77.88 106 TRP A C 1
ATOM 822 O O . TRP A 1 106 ? -0.224 16.829 15.149 1.00 77.88 106 TRP A O 1
ATOM 832 N N . ALA A 1 107 ? -1.716 18.387 15.753 1.00 80.69 107 ALA A N 1
ATOM 833 C CA . ALA A 1 107 ? -1.969 17.813 17.073 1.00 80.69 107 ALA A CA 1
ATOM 834 C C . ALA A 1 107 ? -2.646 16.434 16.985 1.00 80.69 107 ALA A C 1
ATOM 836 O O . ALA A 1 107 ? -2.279 15.515 17.721 1.00 80.69 107 ALA A O 1
ATOM 837 N N . PHE A 1 108 ? -3.603 16.265 16.070 1.00 81.88 108 PHE A N 1
ATOM 838 C CA . PHE A 1 108 ? -4.276 14.988 15.846 1.00 81.88 108 PHE A CA 1
ATOM 839 C C . PHE A 1 108 ? -3.323 13.935 15.271 1.00 81.88 108 PHE A C 1
ATOM 841 O O . PHE A 1 108 ? -3.250 12.825 15.799 1.00 81.88 108 PHE A O 1
ATOM 848 N N . VAL A 1 109 ? -2.525 14.293 14.263 1.00 85.44 109 VAL A N 1
ATOM 849 C CA . VAL A 1 109 ? -1.486 13.417 13.707 1.00 85.44 109 VAL A CA 1
ATOM 850 C C . VAL A 1 109 ? -0.423 13.083 14.754 1.00 85.44 109 VAL A C 1
ATOM 852 O O . VAL A 1 109 ? -0.017 11.931 14.876 1.00 85.44 109 VAL A O 1
ATOM 855 N N . SE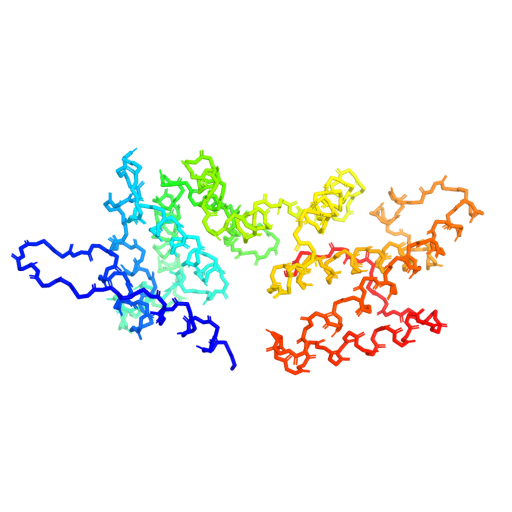R A 1 110 ? -0.017 14.049 15.577 1.00 86.12 110 SER A N 1
ATOM 856 C CA . SER A 1 110 ? 0.924 13.806 16.676 1.00 86.12 110 SER A CA 1
ATOM 857 C C . SER A 1 110 ? 0.362 12.812 17.695 1.00 86.12 110 SER A C 1
ATOM 859 O O . SER A 1 110 ? 1.088 11.935 18.157 1.00 86.12 110 SER A O 1
ATOM 861 N N . ARG A 1 111 ? -0.938 12.893 18.010 1.00 86.38 111 ARG A N 1
ATOM 862 C CA . ARG A 1 111 ? -1.628 11.926 18.880 1.00 86.38 111 ARG A CA 1
ATOM 863 C C . ARG A 1 111 ? -1.659 10.530 18.257 1.00 86.38 111 ARG A C 1
ATOM 865 O O . ARG A 1 111 ? -1.315 9.568 18.935 1.00 86.38 111 ARG A O 1
ATOM 872 N N . LEU A 1 112 ? -2.001 10.430 16.972 1.00 88.50 112 LEU A N 1
ATOM 873 C CA . LEU A 1 112 ? -1.968 9.182 16.200 1.00 88.50 112 LEU A CA 1
ATOM 874 C C . LEU A 1 112 ? -0.572 8.547 16.205 1.00 88.50 112 LEU A C 1
ATOM 876 O O . LEU A 1 112 ? -0.417 7.358 16.486 1.00 88.50 112 LEU A O 1
ATOM 880 N N . ASN A 1 113 ? 0.461 9.347 15.954 1.00 90.88 113 ASN A N 1
ATOM 881 C CA . ASN A 1 113 ? 1.849 8.895 15.969 1.00 90.88 113 ASN A CA 1
ATOM 882 C C . ASN A 1 113 ? 2.315 8.495 17.369 1.00 90.88 113 ASN A C 1
ATOM 884 O O . ASN A 1 113 ? 3.056 7.524 17.496 1.00 90.88 113 ASN A O 1
ATOM 888 N N . GLY A 1 114 ? 1.821 9.158 18.418 1.00 89.38 114 GLY A N 1
ATOM 889 C CA . GLY A 1 114 ? 2.036 8.752 19.808 1.00 89.38 114 GLY A CA 1
ATOM 890 C C . GLY A 1 114 ? 1.505 7.350 20.132 1.00 89.38 114 GLY A C 1
ATOM 891 O O . GLY A 1 114 ? 2.050 6.692 21.014 1.00 89.38 114 GLY A O 1
ATOM 892 N N . LEU A 1 115 ? 0.497 6.868 19.395 1.00 88.62 115 LEU A N 1
ATOM 893 C CA . LEU A 1 115 ? -0.019 5.495 19.494 1.00 88.62 115 LEU A CA 1
ATOM 894 C C . LEU A 1 115 ? 0.603 4.529 18.469 1.00 88.62 115 LEU A C 1
ATOM 896 O O . LEU A 1 115 ? 0.334 3.331 18.519 1.00 88.62 115 LEU A O 1
ATOM 900 N N . GLY A 1 116 ? 1.455 5.027 17.568 1.00 89.50 116 GLY A N 1
ATOM 901 C CA . GLY A 1 116 ? 2.184 4.229 16.582 1.00 89.50 116 GLY A CA 1
ATOM 902 C C . GLY A 1 116 ? 1.548 4.148 15.193 1.00 89.50 116 GLY A C 1
ATOM 903 O O . GLY A 1 116 ? 1.813 3.191 14.473 1.00 89.50 116 GLY A O 1
ATOM 904 N N . ALA A 1 117 ? 0.735 5.130 14.795 1.00 89.44 117 ALA A N 1
ATOM 905 C CA . ALA A 1 117 ? 0.160 5.199 13.449 1.00 89.44 117 ALA A CA 1
ATOM 906 C C . ALA A 1 117 ? 1.216 5.404 12.335 1.00 89.44 117 ALA A C 1
ATOM 908 O O . ALA A 1 117 ? 1.080 4.830 11.259 1.00 89.44 117 ALA A O 1
ATOM 909 N N . ASP A 1 118 ? 2.287 6.157 12.602 1.00 92.88 118 ASP A N 1
ATOM 910 C CA . ASP A 1 118 ? 3.376 6.455 11.652 1.00 92.88 118 ASP A CA 1
ATOM 911 C C . ASP A 1 118 ? 2.949 7.261 10.410 1.00 92.88 118 ASP A C 1
ATOM 913 O O . ASP A 1 118 ? 3.211 6.904 9.266 1.00 92.88 118 ASP A O 1
ATOM 917 N N . PHE A 1 119 ? 2.241 8.364 10.629 1.00 90.25 119 PHE A N 1
ATOM 918 C CA . PHE A 1 119 ? 2.008 9.389 9.619 1.00 90.25 119 PHE A CA 1
ATOM 919 C C . PHE A 1 119 ? 3.251 10.256 9.405 1.00 90.25 119 PHE A C 1
ATOM 921 O O . PHE A 1 119 ? 3.848 10.746 10.369 1.00 90.25 119 PHE A O 1
ATOM 928 N N . ALA A 1 120 ? 3.560 10.538 8.142 1.00 88.00 120 ALA A N 1
ATOM 929 C CA . ALA A 1 120 ? 4.608 11.462 7.728 1.00 88.00 120 ALA A CA 1
ATOM 930 C C . ALA A 1 120 ? 4.045 12.511 6.762 1.00 88.00 120 ALA A C 1
ATOM 932 O O . ALA A 1 120 ? 3.129 12.227 5.994 1.00 88.00 120 ALA A O 1
ATOM 933 N N . TRP A 1 121 ? 4.576 13.733 6.804 1.00 81.00 121 TRP A N 1
ATOM 934 C CA . TRP A 1 121 ? 4.183 14.773 5.855 1.00 81.00 121 TRP A CA 1
ATOM 935 C C . TRP A 1 121 ? 4.840 14.518 4.495 1.00 81.00 121 TRP A C 1
ATOM 937 O O . TRP A 1 121 ? 6.069 14.526 4.390 1.00 81.00 121 TRP A O 1
ATOM 947 N N . ASP A 1 122 ? 4.028 14.306 3.463 1.00 76.44 122 ASP A N 1
ATOM 948 C CA . ASP A 1 122 ? 4.477 14.219 2.081 1.00 76.44 122 ASP A CA 1
ATOM 949 C C . ASP A 1 122 ? 4.488 15.617 1.451 1.00 76.44 122 ASP A C 1
ATOM 951 O O . ASP A 1 122 ? 3.454 16.215 1.144 1.00 76.44 122 ASP A O 1
ATOM 955 N N . ASN A 1 123 ? 5.698 16.136 1.246 1.00 66.38 123 ASN A N 1
ATOM 956 C CA . ASN A 1 123 ? 5.912 17.444 0.634 1.00 66.38 123 ASN A CA 1
ATOM 957 C C . ASN A 1 123 ? 5.528 17.485 -0.853 1.00 66.38 123 ASN A C 1
ATOM 959 O O . ASN A 1 123 ? 5.314 18.578 -1.375 1.00 66.38 123 ASN A O 1
ATOM 963 N N . LEU A 1 124 ? 5.468 16.336 -1.537 1.00 64.12 124 LEU A N 1
ATOM 964 C CA . LEU A 1 124 ? 5.144 16.257 -2.963 1.00 64.12 124 LEU A CA 1
ATOM 965 C C . LEU A 1 124 ? 3.628 16.229 -3.184 1.00 64.12 124 LEU A C 1
ATOM 967 O O . LEU A 1 124 ? 3.127 16.942 -4.053 1.00 64.12 124 LEU A O 1
ATOM 971 N N . GLY A 1 125 ? 2.899 15.453 -2.377 1.00 62.03 125 GLY A N 1
ATOM 972 C CA . GLY A 1 125 ? 1.436 15.390 -2.388 1.00 62.03 125 GLY A CA 1
ATOM 973 C C . GLY A 1 125 ? 0.742 16.524 -1.627 1.00 62.03 125 GLY A C 1
ATOM 974 O O . GLY A 1 125 ? -0.438 16.777 -1.861 1.00 62.03 125 GLY A O 1
ATOM 975 N N . GLY A 1 126 ? 1.459 17.227 -0.742 1.00 67.31 126 GLY A N 1
ATOM 976 C CA . GLY A 1 126 ? 0.908 18.329 0.049 1.00 67.31 126 GLY A CA 1
ATOM 977 C C . GLY A 1 126 ? -0.061 17.870 1.142 1.00 67.31 126 GLY A C 1
ATOM 978 O O . GLY A 1 126 ? -1.078 18.525 1.361 1.00 67.31 126 GLY A O 1
ATOM 979 N N . GLY A 1 127 ? 0.238 16.755 1.814 1.00 74.94 127 GLY A N 1
ATOM 980 C CA . GLY A 1 127 ? -0.602 16.190 2.874 1.00 74.94 127 GLY A CA 1
ATOM 981 C C . GLY A 1 127 ? 0.100 15.095 3.679 1.00 74.94 127 GLY A C 1
ATOM 982 O O . GLY A 1 127 ? 1.251 14.752 3.417 1.00 74.94 127 GLY A O 1
ATOM 983 N N . TYR A 1 128 ? -0.583 14.528 4.675 1.00 80.81 128 TYR A N 1
ATOM 984 C CA . TYR A 1 128 ? -0.032 13.419 5.458 1.00 80.81 128 TYR A CA 1
ATOM 985 C C . TYR A 1 128 ? -0.199 12.070 4.748 1.00 80.81 128 TYR A C 1
ATOM 987 O O . TYR A 1 128 ? -1.315 11.613 4.500 1.00 80.81 128 TYR A O 1
ATOM 995 N N . ALA A 1 129 ? 0.920 11.389 4.514 1.00 85.19 129 ALA A N 1
ATOM 996 C CA . ALA A 1 129 ? 0.966 9.998 4.093 1.00 85.19 129 ALA A CA 1
ATOM 997 C C . ALA A 1 129 ? 0.913 9.075 5.318 1.00 85.19 129 ALA A C 1
ATOM 999 O O . ALA A 1 129 ? 1.617 9.284 6.309 1.00 85.19 129 ALA A O 1
ATOM 1000 N N . TYR A 1 130 ? 0.075 8.041 5.252 1.00 89.06 130 TYR A N 1
ATOM 1001 C CA . TYR A 1 130 ? -0.015 7.033 6.302 1.00 89.06 130 TYR A CA 1
ATOM 1002 C C . TYR A 1 130 ? 1.008 5.921 6.072 1.00 89.06 130 TYR A C 1
ATOM 1004 O O . TYR A 1 130 ? 0.919 5.190 5.091 1.00 89.06 130 TYR A O 1
ATOM 1012 N N . GLY A 1 131 ? 1.955 5.764 6.994 1.00 89.88 131 GLY A N 1
ATOM 1013 C CA . GLY A 1 131 ? 3.021 4.773 6.901 1.00 89.88 131 GLY A CA 1
ATOM 1014 C C . GLY A 1 131 ? 2.645 3.374 7.383 1.00 89.88 131 GLY A C 1
ATOM 1015 O O . GLY A 1 131 ? 3.540 2.540 7.468 1.00 89.88 131 GLY A O 1
ATOM 1016 N N . HIS A 1 132 ? 1.382 3.082 7.724 1.00 94.44 132 HIS A N 1
ATOM 1017 C CA . HIS A 1 132 ? 0.931 1.752 8.179 1.00 94.44 132 HIS A CA 1
ATOM 1018 C C . HIS A 1 132 ? 1.604 1.246 9.474 1.00 94.44 132 HIS A C 1
ATOM 1020 O O . HIS A 1 132 ? 1.935 0.065 9.626 1.00 94.44 132 HIS A O 1
ATOM 1026 N N . GLY A 1 133 ? 1.829 2.139 10.443 1.00 95.12 133 GLY A N 1
ATOM 1027 C CA . GLY A 1 133 ? 2.471 1.785 11.713 1.00 95.12 133 GLY A CA 1
ATOM 1028 C C . GLY A 1 133 ? 1.670 0.789 12.557 1.00 95.12 133 GLY A C 1
ATOM 1029 O O . GLY A 1 133 ? 2.258 -0.091 13.194 1.00 95.12 133 GLY A O 1
ATOM 1030 N N . PHE A 1 134 ? 0.334 0.825 12.487 1.00 95.56 134 PHE A N 1
ATOM 1031 C CA . PHE A 1 134 ? -0.510 -0.133 13.206 1.00 95.56 134 PHE A CA 1
ATOM 1032 C C . PHE A 1 134 ? -0.418 -1.547 12.625 1.00 95.56 134 PHE A C 1
ATOM 1034 O O . PHE A 1 134 ? -0.390 -2.500 13.402 1.00 95.56 134 PHE A O 1
ATOM 1041 N N . ALA A 1 135 ? -0.268 -1.717 11.307 1.00 9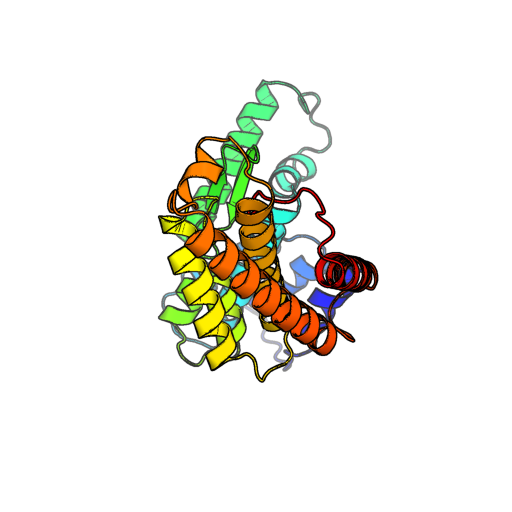6.12 135 ALA A N 1
ATOM 1042 C CA . ALA A 1 135 ? 0.048 -3.018 10.714 1.00 96.12 135 ALA A CA 1
ATOM 1043 C C . ALA A 1 135 ? 1.370 -3.600 11.254 1.00 96.12 135 ALA A C 1
ATOM 1045 O O . ALA A 1 135 ? 1.422 -4.776 11.624 1.00 96.12 135 ALA A O 1
ATOM 1046 N N . ARG A 1 136 ? 2.428 -2.783 11.377 1.00 95.69 136 ARG A N 1
ATOM 1047 C CA . ARG A 1 136 ? 3.709 -3.220 11.973 1.00 95.69 136 ARG A CA 1
ATOM 1048 C C . ARG A 1 136 ? 3.567 -3.583 13.450 1.00 95.69 136 ARG A C 1
ATOM 1050 O O . ARG A 1 136 ? 4.093 -4.610 13.882 1.00 95.69 136 ARG A O 1
ATOM 1057 N N . LEU A 1 137 ? 2.834 -2.781 14.221 1.00 94.25 137 LEU A N 1
ATOM 1058 C CA . LEU A 1 137 ? 2.537 -3.081 15.624 1.00 94.25 137 LEU A CA 1
ATOM 1059 C C . LEU A 1 137 ? 1.735 -4.375 15.778 1.00 94.25 137 LEU A C 1
ATOM 1061 O O . LEU A 1 137 ? 2.044 -5.175 16.660 1.00 94.25 137 LEU A O 1
ATOM 1065 N N . LEU A 1 138 ? 0.755 -4.607 14.904 1.00 95.44 138 LEU A N 1
ATOM 1066 C CA . LEU A 1 138 ? -0.048 -5.825 14.886 1.00 95.44 138 LEU A CA 1
ATOM 1067 C C . LEU A 1 138 ? 0.829 -7.060 14.653 1.00 95.44 138 LEU A C 1
ATOM 1069 O O . LEU A 1 138 ? 0.717 -8.024 15.401 1.00 95.44 138 LEU A O 1
ATOM 1073 N N . LEU A 1 139 ? 1.751 -7.024 13.686 1.00 95.44 139 LEU A N 1
ATOM 1074 C CA . LEU A 1 139 ? 2.677 -8.137 13.429 1.00 95.44 139 LEU A CA 1
ATOM 1075 C C . LEU A 1 139 ? 3.660 -8.384 14.578 1.00 95.44 139 LEU A C 1
ATOM 1077 O O . LEU A 1 139 ? 4.019 -9.531 14.839 1.00 95.44 139 LEU A O 1
ATOM 1081 N N . SER A 1 140 ? 4.088 -7.313 15.247 1.00 94.00 140 SER A N 1
ATOM 1082 C CA . SER A 1 140 ? 4.998 -7.370 16.393 1.00 94.00 140 SER A CA 1
ATOM 1083 C C . SER A 1 140 ? 4.332 -7.982 17.629 1.00 94.00 140 SER A C 1
ATOM 1085 O O . SER A 1 140 ? 4.888 -8.891 18.244 1.00 94.00 140 SER A O 1
ATOM 1087 N N . ARG A 1 141 ? 3.126 -7.518 17.982 1.00 93.56 141 ARG A N 1
ATOM 1088 C CA . ARG A 1 141 ? 2.404 -7.968 19.185 1.00 93.56 141 ARG A CA 1
ATOM 1089 C C . ARG A 1 141 ? 1.634 -9.272 18.972 1.00 93.56 141 ARG A C 1
ATOM 1091 O O . ARG A 1 141 ? 1.537 -10.074 19.893 1.00 93.56 141 ARG A O 1
ATOM 1098 N N . TYR A 1 142 ? 1.127 -9.493 17.760 1.00 94.81 142 TYR A N 1
ATOM 1099 C CA . TYR A 1 142 ? 0.293 -10.636 17.388 1.00 94.81 142 TYR A CA 1
ATOM 1100 C C . TYR A 1 142 ? 0.877 -11.363 16.167 1.00 94.81 142 TYR A C 1
ATOM 1102 O O . TYR A 1 142 ? 0.253 -11.416 15.099 1.00 94.81 142 TYR A O 1
ATOM 1110 N N . PRO A 1 143 ? 2.069 -11.982 16.280 1.00 92.06 143 PRO A N 1
ATOM 1111 C CA . PRO A 1 143 ? 2.491 -12.943 15.269 1.00 92.06 143 PRO A CA 1
ATOM 1112 C C . PRO A 1 143 ? 1.427 -14.044 15.261 1.00 92.06 143 PRO A C 1
ATOM 1114 O O . PRO A 1 143 ? 1.105 -14.516 16.317 1.00 92.06 143 PRO A O 1
ATOM 1117 N N . ASN A 1 144 ? 0.868 -14.525 14.162 1.00 93.19 144 ASN A N 1
ATOM 1118 C CA . ASN A 1 144 ? -0.285 -15.468 14.155 1.00 93.19 144 ASN A CA 1
ATOM 1119 C C . ASN A 1 144 ? -1.658 -14.786 14.214 1.00 93.19 144 ASN A C 1
ATOM 1121 O O . ASN A 1 144 ? -2.660 -15.495 14.152 1.00 93.19 144 ASN A O 1
ATOM 1125 N N . THR A 1 145 ? -1.722 -13.450 14.226 1.00 94.12 145 THR A N 1
ATOM 1126 C CA . THR A 1 145 ? -2.963 -12.725 13.919 1.00 94.12 145 THR A CA 1
ATOM 1127 C C . THR A 1 145 ? -3.610 -13.269 12.647 1.00 94.12 145 THR A C 1
ATOM 1129 O O . THR A 1 145 ? -2.941 -13.518 11.634 1.00 94.12 145 THR A O 1
ATOM 1132 N N . ARG A 1 146 ? -4.939 -13.391 12.659 1.00 92.19 146 ARG A N 1
ATOM 1133 C CA . ARG A 1 146 ? -5.715 -13.756 11.460 1.00 92.19 146 ARG A CA 1
ATOM 1134 C C . ARG A 1 146 ? -5.565 -12.734 10.327 1.00 92.19 146 ARG A C 1
AT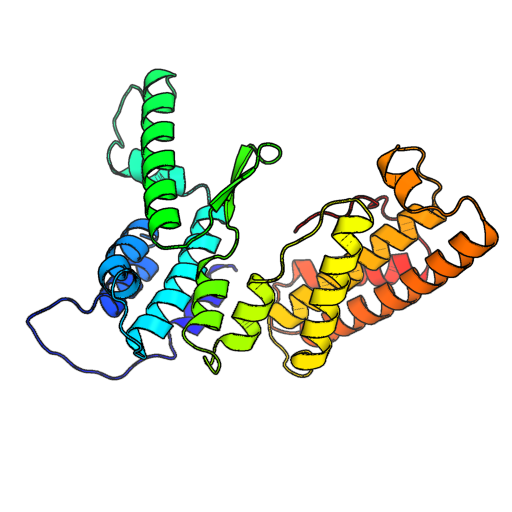OM 1136 O O . ARG A 1 146 ? -5.848 -13.046 9.174 1.00 92.19 146 ARG A O 1
ATOM 1143 N N . HIS A 1 147 ? -5.110 -11.522 10.644 1.00 93.94 147 HIS A N 1
ATOM 1144 C CA . HIS A 1 147 ? -4.890 -10.430 9.700 1.00 93.94 147 HIS A CA 1
ATOM 1145 C C . HIS A 1 147 ? -3.463 -10.404 9.132 1.00 93.94 147 HIS A C 1
ATOM 1147 O O . HIS A 1 147 ? -3.135 -9.494 8.372 1.00 93.94 147 HIS A O 1
ATOM 1153 N N . ARG A 1 148 ? -2.615 -11.397 9.454 1.00 94.00 148 ARG A N 1
ATOM 1154 C CA . ARG A 1 148 ? -1.177 -11.406 9.131 1.00 94.00 148 ARG A CA 1
ATOM 1155 C C . ARG A 1 148 ? -0.900 -11.118 7.658 1.00 94.00 148 ARG A C 1
ATOM 1157 O O . ARG A 1 148 ? -0.114 -10.231 7.362 1.00 94.00 148 ARG A O 1
ATOM 1164 N N . ALA A 1 149 ? -1.566 -11.823 6.744 1.00 93.62 149 ALA A N 1
ATOM 1165 C CA . ALA A 1 149 ? -1.348 -11.646 5.307 1.00 93.62 149 ALA A CA 1
ATOM 1166 C C . ALA A 1 149 ? -1.704 -10.231 4.818 1.00 93.62 149 ALA A C 1
ATOM 1168 O O . ALA A 1 149 ? -1.113 -9.740 3.864 1.00 93.62 149 ALA A O 1
ATOM 1169 N N . ALA A 1 150 ? -2.668 -9.559 5.445 1.00 93.94 150 ALA A N 1
ATOM 1170 C CA . ALA A 1 150 ? -2.986 -8.185 5.084 1.00 93.94 150 ALA A CA 1
ATOM 1171 C C . ALA A 1 150 ? -1.983 -7.208 5.714 1.00 93.94 150 ALA A C 1
ATOM 1173 O O . ALA A 1 150 ? -1.451 -6.340 5.030 1.00 93.94 150 ALA A O 1
ATOM 1174 N N . ALA A 1 151 ? -1.669 -7.388 6.998 1.00 95.88 151 ALA A N 1
ATOM 1175 C CA . ALA A 1 151 ? -0.722 -6.541 7.717 1.00 95.88 151 ALA A CA 1
ATOM 1176 C C . ALA A 1 151 ? 0.696 -6.604 7.128 1.00 95.88 151 ALA A C 1
ATOM 1178 O O . ALA A 1 151 ? 1.350 -5.574 7.017 1.00 95.88 151 ALA A O 1
ATOM 1179 N N . GLU A 1 152 ? 1.158 -7.779 6.694 1.00 96.62 152 GLU A N 1
ATOM 1180 C CA . GLU A 1 152 ? 2.458 -7.926 6.028 1.00 96.62 152 GLU A CA 1
ATOM 1181 C C . GLU A 1 152 ? 2.507 -7.183 4.695 1.00 96.62 152 GLU A C 1
ATOM 1183 O O . GLU A 1 152 ? 3.537 -6.597 4.399 1.00 96.62 152 GLU A O 1
ATOM 1188 N N . PHE A 1 153 ? 1.409 -7.138 3.933 1.00 95.69 153 PHE A N 1
ATOM 1189 C CA . PHE A 1 153 ? 1.340 -6.334 2.712 1.00 95.69 153 PHE A CA 1
ATOM 1190 C C . PHE A 1 153 ? 1.433 -4.833 3.013 1.00 95.69 153 PHE A C 1
ATOM 1192 O O . PHE A 1 153 ? 2.244 -4.140 2.408 1.00 95.69 153 PHE A O 1
ATOM 1199 N N . TYR A 1 154 ? 0.639 -4.329 3.964 1.00 93.62 154 TYR A N 1
ATOM 1200 C CA . TYR A 1 154 ? 0.642 -2.905 4.326 1.00 93.62 154 TYR A CA 1
ATOM 1201 C C . TYR A 1 154 ? 1.940 -2.457 5.015 1.00 93.62 154 TYR A C 1
ATOM 1203 O O . TYR A 1 154 ? 2.292 -1.285 4.964 1.00 93.62 154 TYR A O 1
ATOM 1211 N N . ALA A 1 155 ? 2.680 -3.381 5.632 1.00 92.88 155 ALA A N 1
ATOM 1212 C CA . ALA A 1 155 ? 3.981 -3.097 6.229 1.00 92.88 155 ALA A CA 1
ATOM 1213 C C . ALA A 1 155 ? 5.122 -2.963 5.202 1.00 92.88 155 ALA A C 1
ATOM 1215 O O . ALA A 1 155 ? 6.214 -2.545 5.591 1.00 92.88 155 ALA A O 1
ATOM 1216 N N . ILE A 1 156 ? 4.904 -3.319 3.929 1.00 93.69 156 ILE A N 1
ATOM 1217 C CA . ILE A 1 156 ? 5.898 -3.147 2.864 1.00 93.69 156 ILE A CA 1
ATOM 1218 C C . ILE A 1 156 ? 6.020 -1.659 2.544 1.00 93.69 156 ILE A C 1
ATOM 1220 O O . ILE A 1 156 ? 5.079 -1.048 2.042 1.00 93.69 156 ILE A O 1
ATOM 1224 N N . THR A 1 157 ? 7.197 -1.093 2.802 1.00 89.50 157 THR A N 1
ATOM 1225 C CA . THR A 1 157 ? 7.508 0.292 2.445 1.00 89.50 157 THR A CA 1
ATOM 1226 C C . THR A 1 157 ? 7.649 0.419 0.927 1.00 89.50 157 THR A C 1
ATOM 1228 O O . THR A 1 157 ? 8.499 -0.267 0.351 1.00 89.50 157 THR A O 1
ATOM 1231 N N . PRO A 1 158 ? 6.855 1.281 0.274 1.00 87.69 158 PRO A N 1
ATOM 1232 C CA . PRO A 1 158 ? 7.021 1.556 -1.145 1.00 87.69 158 PRO A CA 1
ATOM 1233 C C . PRO A 1 158 ? 8.331 2.307 -1.427 1.00 87.69 158 PRO A C 1
ATOM 1235 O O . PRO A 1 158 ? 8.762 3.125 -0.614 1.00 87.69 158 PRO A O 1
ATOM 1238 N N . GLY A 1 159 ? 8.957 2.027 -2.570 1.00 85.56 159 GLY A N 1
ATOM 1239 C CA . GLY A 1 159 ? 10.140 2.750 -3.046 1.00 85.56 159 GLY A CA 1
ATOM 1240 C C . GLY A 1 159 ? 9.769 3.896 -3.990 1.00 85.56 159 GLY A C 1
ATOM 1241 O O . GLY A 1 159 ? 8.660 3.929 -4.521 1.00 85.56 159 GLY A O 1
ATOM 1242 N N . TYR A 1 160 ? 10.689 4.831 -4.217 1.00 81.56 160 TYR A N 1
ATOM 1243 C CA . TYR A 1 160 ? 10.571 5.853 -5.264 1.00 81.56 160 TYR A CA 1
ATOM 1244 C C . TYR A 1 160 ? 11.373 5.471 -6.514 1.00 81.56 160 TYR A C 1
ATOM 1246 O O . TYR A 1 160 ? 12.007 4.419 -6.550 1.00 81.56 160 TYR A O 1
ATOM 1254 N N . ASN A 1 161 ? 11.334 6.314 -7.554 1.00 84.00 161 ASN A N 1
ATOM 1255 C CA . ASN A 1 161 ? 11.896 6.058 -8.885 1.00 84.00 161 ASN A CA 1
ATOM 1256 C C . ASN A 1 161 ? 13.447 6.036 -8.931 1.00 84.00 161 ASN A C 1
ATOM 1258 O O . ASN A 1 161 ? 14.076 6.739 -9.719 1.00 84.00 161 ASN A O 1
ATOM 1262 N N . THR A 1 162 ? 14.081 5.235 -8.070 1.00 86.19 162 THR A N 1
ATOM 1263 C CA . THR A 1 162 ? 15.520 4.967 -8.016 1.00 86.19 162 THR A CA 1
ATOM 1264 C C . THR A 1 162 ? 15.771 3.479 -7.749 1.00 86.19 162 THR A C 1
ATOM 1266 O O . THR A 1 162 ? 15.057 2.832 -6.979 1.00 86.19 162 THR A O 1
ATOM 1269 N N . TRP A 1 163 ? 16.805 2.902 -8.373 1.00 86.75 163 TRP A N 1
ATOM 1270 C CA . TRP A 1 163 ? 17.105 1.474 -8.203 1.00 86.75 163 TRP A CA 1
ATOM 1271 C C . TRP A 1 163 ? 17.307 1.037 -6.736 1.00 86.75 163 TRP A C 1
ATOM 1273 O O . TRP A 1 163 ? 16.713 0.027 -6.354 1.00 86.75 163 TRP A O 1
ATOM 1283 N N . PRO A 1 164 ? 18.052 1.780 -5.885 1.00 89.94 164 PRO A N 1
ATOM 1284 C CA . PRO A 1 164 ? 18.249 1.408 -4.481 1.00 89.94 164 PRO A CA 1
ATOM 1285 C C . PRO A 1 164 ? 16.962 1.325 -3.653 1.00 89.94 164 PRO A C 1
ATOM 1287 O O . PRO A 1 164 ? 16.964 0.697 -2.597 1.00 89.94 164 PRO A O 1
ATOM 1290 N N . GLU A 1 165 ? 15.880 1.956 -4.107 1.00 89.62 165 GLU A N 1
ATOM 1291 C CA . GLU A 1 165 ? 14.585 1.940 -3.430 1.00 89.62 165 GLU A CA 1
ATOM 1292 C C . GLU A 1 165 ? 13.608 0.933 -4.045 1.00 89.62 165 GLU A C 1
ATOM 1294 O O . GLU A 1 165 ? 12.892 0.242 -3.318 1.00 89.62 165 GLU A O 1
ATOM 1299 N N . ILE A 1 166 ? 13.607 0.787 -5.372 1.00 91.19 166 ILE A N 1
ATOM 1300 C CA . ILE A 1 166 ? 12.756 -0.186 -6.071 1.00 91.19 166 ILE A CA 1
ATOM 1301 C C . ILE A 1 166 ? 13.197 -1.620 -5.806 1.00 91.19 166 ILE A C 1
ATOM 1303 O O . ILE A 1 166 ? 12.345 -2.484 -5.619 1.00 91.19 166 ILE A O 1
ATOM 1307 N N . GLU A 1 167 ? 14.501 -1.901 -5.781 1.00 92.31 167 GLU A N 1
ATOM 1308 C CA . GLU A 1 167 ? 15.017 -3.257 -5.566 1.00 92.31 167 GLU A CA 1
ATOM 1309 C C . GLU A 1 167 ? 14.505 -3.899 -4.259 1.00 92.31 167 GLU A C 1
ATOM 1311 O O . GLU A 1 167 ? 13.906 -4.980 -4.333 1.00 92.31 167 GLU A O 1
ATOM 1316 N N . PRO A 1 168 ? 14.651 -3.273 -3.071 1.00 95.06 168 PRO A N 1
ATOM 1317 C CA . PRO A 1 168 ? 14.127 -3.847 -1.833 1.00 95.06 168 PRO A CA 1
ATOM 1318 C C . PRO A 1 168 ? 12.595 -3.908 -1.812 1.00 95.06 168 PRO A C 1
ATOM 1320 O O . PRO A 1 168 ? 12.035 -4.869 -1.281 1.00 95.06 168 PRO A O 1
ATOM 1323 N N . TRP A 1 169 ? 11.909 -2.930 -2.410 1.00 94.81 169 TRP A N 1
ATOM 1324 C CA . TRP A 1 169 ? 10.449 -2.927 -2.487 1.00 94.81 169 TRP A CA 1
ATOM 1325 C C . TRP A 1 169 ? 9.915 -4.093 -3.331 1.00 94.81 169 TRP A C 1
ATOM 1327 O O . TRP A 1 169 ? 9.051 -4.853 -2.885 1.00 94.81 169 TRP A O 1
ATOM 1337 N N . LEU A 1 170 ? 10.478 -4.286 -4.525 1.00 95.62 170 LEU A N 1
ATOM 1338 C CA . LEU A 1 170 ? 10.140 -5.377 -5.431 1.00 95.62 170 LEU A CA 1
ATOM 1339 C C . LEU A 1 170 ? 10.427 -6.740 -4.791 1.00 95.62 170 LEU A C 1
ATOM 1341 O O . LEU A 1 170 ? 9.586 -7.638 -4.870 1.00 95.62 170 LEU A O 1
ATOM 1345 N N . ALA A 1 171 ? 11.568 -6.884 -4.110 1.00 97.00 171 ALA A N 1
ATOM 1346 C CA . ALA A 1 171 ? 11.910 -8.100 -3.377 1.00 97.00 171 ALA A CA 1
ATOM 1347 C C . ALA A 1 171 ? 10.899 -8.403 -2.257 1.00 97.00 171 ALA A C 1
ATOM 1349 O O . ALA A 1 171 ? 10.452 -9.542 -2.125 1.00 97.00 171 ALA A O 1
ATOM 1350 N N . ALA A 1 172 ? 10.480 -7.390 -1.491 1.00 97.31 172 ALA A N 1
ATOM 1351 C CA . ALA A 1 172 ? 9.488 -7.553 -0.428 1.00 97.31 172 ALA A CA 1
ATOM 1352 C C . ALA A 1 172 ? 8.105 -7.957 -0.970 1.00 97.31 172 ALA A C 1
ATOM 1354 O O . ALA A 1 172 ? 7.443 -8.824 -0.397 1.00 97.31 172 ALA A O 1
ATOM 1355 N N . LEU A 1 173 ? 7.675 -7.380 -2.098 1.00 97.00 173 LEU A N 1
ATOM 1356 C CA . LEU A 1 173 ? 6.426 -7.761 -2.767 1.00 97.00 173 LEU A CA 1
ATOM 1357 C C . LEU A 1 173 ? 6.465 -9.197 -3.301 1.00 97.00 173 LEU A C 1
ATOM 1359 O O . LEU A 1 173 ? 5.459 -9.905 -3.243 1.00 97.00 173 LEU A O 1
ATOM 1363 N N . GLN A 1 174 ? 7.608 -9.638 -3.824 1.00 96.94 174 GLN A N 1
ATOM 1364 C CA . GLN A 1 174 ? 7.775 -11.004 -4.319 1.00 96.94 174 GLN A CA 1
ATOM 1365 C C . GLN A 1 174 ? 7.799 -12.022 -3.182 1.00 96.94 174 GLN A C 1
ATOM 1367 O O . GLN A 1 174 ? 7.050 -12.992 -3.247 1.00 96.94 174 GLN A O 1
ATOM 1372 N N . ASP A 1 175 ? 8.541 -11.758 -2.105 1.00 98.00 175 ASP A N 1
ATOM 1373 C CA . ASP A 1 175 ? 8.521 -12.597 -0.900 1.00 98.00 175 ASP A CA 1
ATOM 1374 C C . ASP A 1 175 ? 7.105 -12.698 -0.303 1.00 98.00 175 ASP A C 1
ATOM 1376 O O . ASP A 1 175 ? 6.647 -13.772 0.096 1.00 98.00 175 ASP A O 1
ATOM 1380 N N . TYR A 1 176 ? 6.357 -11.592 -0.306 1.00 97.25 176 TYR A N 1
ATOM 1381 C CA . TYR A 1 176 ? 4.951 -11.593 0.084 1.00 97.25 176 TYR A CA 1
ATOM 1382 C C . TYR A 1 176 ? 4.097 -12.523 -0.795 1.00 97.25 176 TYR A C 1
ATOM 1384 O O . TYR A 1 176 ? 3.301 -13.314 -0.277 1.00 97.25 176 TYR A O 1
ATOM 1392 N N . LEU A 1 177 ? 4.255 -12.449 -2.119 1.00 96.12 177 LEU A N 1
ATOM 1393 C CA . LEU A 1 177 ? 3.526 -13.297 -3.064 1.00 96.12 177 LEU A CA 1
ATOM 1394 C C . LEU A 1 177 ? 3.945 -14.770 -2.979 1.00 96.12 177 LEU A C 1
ATOM 1396 O O . LEU A 1 177 ? 3.088 -15.637 -3.145 1.00 96.12 177 LEU A O 1
ATOM 1400 N N . ASP A 1 178 ? 5.199 -15.071 -2.661 1.00 96.81 178 ASP A N 1
ATOM 1401 C CA . ASP A 1 178 ? 5.659 -16.444 -2.444 1.00 96.81 178 ASP A CA 1
ATOM 1402 C C . ASP A 1 178 ? 5.007 -17.065 -1.200 1.00 96.81 178 ASP A C 1
ATOM 1404 O O . ASP A 1 178 ? 4.638 -18.243 -1.203 1.00 96.81 178 ASP A O 1
ATOM 1408 N N . ARG A 1 179 ? 4.796 -16.266 -0.146 1.00 95.62 179 ARG A N 1
ATOM 1409 C CA . ARG A 1 179 ? 4.175 -16.722 1.107 1.00 95.62 179 ARG A CA 1
ATOM 1410 C C . ARG A 1 179 ? 2.647 -16.778 1.050 1.00 95.62 179 ARG A C 1
ATOM 1412 O O . ARG A 1 179 ? 2.063 -17.695 1.624 1.00 95.62 179 ARG A O 1
ATOM 1419 N N . HIS A 1 180 ? 2.000 -15.830 0.367 1.00 94.06 180 HIS A N 1
ATOM 1420 C CA . HIS A 1 180 ? 0.538 -15.642 0.424 1.00 94.06 180 HIS A CA 1
ATOM 1421 C C . HIS A 1 180 ? -0.177 -15.705 -0.924 1.00 94.06 180 HIS A C 1
ATOM 1423 O O . HIS A 1 180 ? -1.406 -15.694 -0.964 1.00 94.06 180 HIS A O 1
ATOM 1429 N N . GLY A 1 181 ? 0.545 -15.773 -2.043 1.00 89.69 181 GLY A N 1
ATOM 1430 C CA . GLY A 1 181 ? -0.025 -15.634 -3.385 1.00 89.69 181 GLY A CA 1
ATOM 1431 C C . GLY A 1 181 ? -1.024 -16.727 -3.770 1.00 89.69 181 GLY A C 1
ATOM 1432 O O . GLY A 1 181 ? -1.845 -16.519 -4.661 1.00 89.69 181 GLY A O 1
ATOM 1433 N N . ASN A 1 182 ? -1.027 -17.875 -3.094 1.00 87.56 182 ASN A N 1
ATOM 1434 C CA . ASN A 1 182 ? -2.046 -18.909 -3.294 1.00 87.56 182 ASN A CA 1
ATOM 1435 C C . ASN A 1 182 ? -3.438 -18.507 -2.761 1.00 87.56 182 ASN A C 1
ATOM 1437 O O . ASN A 1 182 ? -4.438 -19.104 -3.164 1.00 87.56 182 ASN A O 1
ATOM 1441 N N . ILE A 1 183 ? -3.525 -17.493 -1.897 1.00 81.94 183 ILE A N 1
ATOM 1442 C CA . ILE A 1 183 ? -4.779 -16.950 -1.376 1.00 81.94 183 ILE A CA 1
ATOM 1443 C C . ILE A 1 183 ? -5.242 -15.821 -2.300 1.00 81.94 183 ILE A C 1
ATOM 1445 O O . ILE A 1 183 ? -4.493 -14.896 -2.595 1.00 81.94 183 ILE A O 1
ATOM 1449 N N . SER A 1 184 ? -6.493 -15.869 -2.759 1.00 81.81 184 SER A N 1
ATOM 1450 C CA . SER A 1 184 ? -7.077 -14.779 -3.554 1.00 81.81 184 SER A CA 1
ATOM 1451 C C . SER A 1 184 ? -7.659 -13.706 -2.635 1.00 81.81 184 SER A C 1
ATOM 1453 O O . SER A 1 184 ? -8.817 -13.778 -2.229 1.00 81.81 184 SER A O 1
ATOM 1455 N N . THR A 1 185 ? -6.833 -12.720 -2.292 1.00 86.50 185 THR A N 1
ATOM 1456 C CA . THR A 1 185 ? -7.194 -11.545 -1.482 1.00 86.50 185 THR A CA 1
ATOM 1457 C C . THR A 1 185 ? -7.030 -10.255 -2.280 1.00 86.50 185 THR A C 1
ATOM 1459 O O . THR A 1 185 ? -6.460 -10.232 -3.372 1.00 86.50 185 THR A O 1
ATOM 1462 N N . ILE A 1 186 ? -7.522 -9.146 -1.729 1.00 86.31 186 ILE A N 1
ATOM 1463 C CA . ILE A 1 186 ? -7.322 -7.825 -2.333 1.00 86.31 186 ILE A CA 1
ATOM 1464 C C . ILE A 1 186 ? -5.842 -7.439 -2.280 1.00 86.31 186 ILE A C 1
ATOM 1466 O O . ILE A 1 186 ? -5.336 -6.860 -3.234 1.00 86.31 186 ILE A O 1
ATOM 1470 N N . GLU A 1 187 ? -5.143 -7.783 -1.204 1.00 90.62 187 GLU A N 1
ATOM 1471 C CA . GLU A 1 187 ? -3.726 -7.496 -0.995 1.00 90.62 187 GLU A CA 1
ATOM 1472 C C . GLU A 1 187 ? -2.833 -8.290 -1.955 1.00 90.62 187 GLU A C 1
ATOM 1474 O O . GLU A 1 187 ? -1.952 -7.712 -2.581 1.00 90.62 187 GLU A O 1
ATOM 1479 N N . THR A 1 188 ? -3.110 -9.575 -2.187 1.00 91.75 188 THR A N 1
ATOM 1480 C CA . THR A 1 188 ? -2.379 -10.370 -3.195 1.00 91.75 188 THR A CA 1
ATOM 1481 C C . THR A 1 188 ? -2.661 -9.904 -4.619 1.00 91.75 188 THR A C 1
ATOM 1483 O O . THR A 1 188 ? -1.751 -9.882 -5.446 1.00 91.75 188 THR A O 1
ATOM 1486 N N . ALA A 1 189 ? -3.890 -9.476 -4.925 1.00 89.56 189 ALA A N 1
ATOM 1487 C CA . ALA A 1 189 ? -4.183 -8.818 -6.194 1.00 89.56 189 ALA A CA 1
ATOM 1488 C C . ALA A 1 189 ? -3.401 -7.498 -6.328 1.00 89.56 189 ALA A C 1
ATOM 1490 O O . ALA A 1 189 ? -2.759 -7.267 -7.347 1.00 89.56 189 ALA A O 1
ATOM 1491 N N . ARG A 1 190 ? -3.391 -6.647 -5.296 1.00 89.56 190 ARG A N 1
ATOM 1492 C CA . ARG A 1 190 ? -2.616 -5.397 -5.305 1.00 89.56 190 ARG A CA 1
ATOM 1493 C C . ARG A 1 190 ? -1.125 -5.657 -5.483 1.00 89.56 190 ARG A C 1
ATOM 1495 O O . ARG A 1 190 ? -0.547 -5.074 -6.384 1.00 89.56 190 ARG A O 1
ATOM 1502 N N . ALA A 1 191 ? -0.541 -6.588 -4.733 1.00 93.38 191 ALA A N 1
ATOM 1503 C CA . ALA A 1 191 ? 0.866 -6.949 -4.868 1.00 93.38 191 ALA A CA 1
ATOM 1504 C C . ALA A 1 191 ? 1.211 -7.407 -6.293 1.00 93.38 191 ALA A C 1
ATOM 1506 O O . ALA A 1 191 ? 2.173 -6.914 -6.871 1.00 93.38 191 ALA A O 1
ATOM 1507 N N . ARG A 1 192 ? 0.394 -8.274 -6.912 1.00 93.31 192 ARG A N 1
ATOM 1508 C CA . ARG A 1 192 ? 0.589 -8.674 -8.320 1.00 93.31 192 ARG A CA 1
ATOM 1509 C C . ARG A 1 192 ? 0.534 -7.490 -9.273 1.00 93.31 192 ARG A C 1
ATOM 1511 O O . ARG A 1 192 ? 1.364 -7.398 -10.167 1.00 93.31 192 ARG A O 1
ATOM 1518 N N . HIS A 1 193 ? -0.446 -6.607 -9.094 1.00 91.75 193 HIS A N 1
ATOM 1519 C CA . HIS A 1 193 ? -0.578 -5.414 -9.921 1.00 91.75 193 HIS A CA 1
ATOM 1520 C C . HIS A 1 193 ? 0.638 -4.498 -9.783 1.00 91.75 193 HIS A C 1
ATOM 1522 O O . HIS A 1 193 ? 1.187 -4.073 -10.790 1.00 91.75 193 HIS A O 1
ATOM 1528 N N . THR A 1 194 ? 1.079 -4.231 -8.554 1.00 92.56 194 THR A N 1
ATOM 1529 C CA . THR A 1 194 ? 2.240 -3.384 -8.268 1.00 92.56 194 THR A CA 1
ATOM 1530 C C . THR A 1 194 ? 3.519 -3.980 -8.851 1.00 92.56 194 THR A C 1
ATOM 1532 O O . THR A 1 194 ? 4.245 -3.284 -9.548 1.00 92.56 194 THR A O 1
ATOM 1535 N N . VAL A 1 195 ? 3.767 -5.282 -8.662 1.00 95.44 195 VAL A N 1
ATOM 1536 C CA . VAL A 1 195 ? 4.919 -5.966 -9.278 1.00 95.44 195 VAL A CA 1
ATOM 1537 C C . VAL A 1 195 ? 4.850 -5.897 -10.806 1.00 95.44 195 VAL A C 1
ATOM 1539 O O . VAL A 1 195 ? 5.872 -5.683 -11.454 1.00 95.44 195 VAL A O 1
ATOM 1542 N N . ALA A 1 196 ? 3.660 -6.067 -11.392 1.00 94.44 196 ALA A N 1
ATOM 1543 C CA . ALA A 1 196 ? 3.480 -5.947 -12.833 1.00 94.44 196 ALA A CA 1
ATOM 1544 C C . ALA A 1 196 ? 3.814 -4.537 -13.334 1.00 94.44 196 ALA A C 1
ATOM 1546 O O . ALA A 1 196 ? 4.572 -4.426 -14.289 1.00 94.44 196 ALA A O 1
ATOM 1547 N N . ALA A 1 197 ? 3.298 -3.501 -12.666 1.00 92.38 197 ALA A N 1
ATOM 1548 C CA . ALA A 1 197 ? 3.537 -2.102 -13.008 1.00 92.38 197 ALA A CA 1
ATOM 1549 C C . ALA A 1 197 ? 5.023 -1.733 -12.906 1.00 92.38 197 ALA A C 1
ATOM 1551 O O . ALA A 1 197 ? 5.575 -1.217 -13.867 1.00 92.38 197 ALA A O 1
ATOM 1552 N N . ILE A 1 198 ? 5.709 -2.124 -11.822 1.00 93.44 198 ILE A N 1
ATOM 1553 C CA . ILE A 1 198 ? 7.159 -1.899 -11.675 1.00 93.44 198 ILE A CA 1
ATOM 1554 C C . ILE A 1 198 ? 7.926 -2.506 -12.857 1.00 93.44 198 ILE A C 1
ATOM 1556 O O . ILE A 1 198 ? 8.800 -1.865 -13.433 1.00 93.44 198 ILE A O 1
ATOM 1560 N N . TYR A 1 199 ? 7.621 -3.749 -13.240 1.00 95.06 199 TYR A N 1
ATOM 1561 C CA . TYR A 1 199 ? 8.287 -4.375 -14.384 1.00 95.06 199 TYR A CA 1
ATOM 1562 C C . TYR A 1 199 ? 7.912 -3.753 -15.730 1.00 95.06 199 TYR A C 1
ATOM 1564 O O . TYR A 1 199 ? 8.727 -3.782 -16.651 1.00 95.06 199 TYR A O 1
ATOM 1572 N N . ASP A 1 200 ? 6.699 -3.229 -15.856 1.00 93.69 200 ASP A N 1
ATOM 1573 C CA . ASP A 1 200 ? 6.243 -2.522 -17.045 1.00 93.69 200 ASP A CA 1
ATOM 1574 C C . ASP A 1 200 ? 7.014 -1.205 -17.219 1.00 93.69 200 ASP A C 1
ATOM 1576 O O . ASP A 1 200 ? 7.677 -1.009 -18.236 1.00 93.69 200 ASP A O 1
ATOM 1580 N N . ASP A 1 201 ? 7.078 -0.387 -16.166 1.00 91.12 201 ASP A N 1
ATOM 1581 C CA . ASP A 1 201 ? 7.825 0.874 -16.152 1.00 91.12 201 ASP A CA 1
ATOM 1582 C C . ASP A 1 201 ? 9.337 0.642 -16.364 1.00 91.12 201 ASP A C 1
ATOM 1584 O O . ASP A 1 201 ? 9.997 1.384 -17.092 1.00 91.12 201 ASP A O 1
ATOM 1588 N N . LEU A 1 202 ? 9.912 -0.428 -15.791 1.00 91.25 202 LEU A N 1
ATOM 1589 C CA . LEU A 1 202 ? 11.309 -0.812 -16.050 1.00 91.25 202 LEU A CA 1
ATOM 1590 C C . LEU A 1 202 ? 11.539 -1.224 -1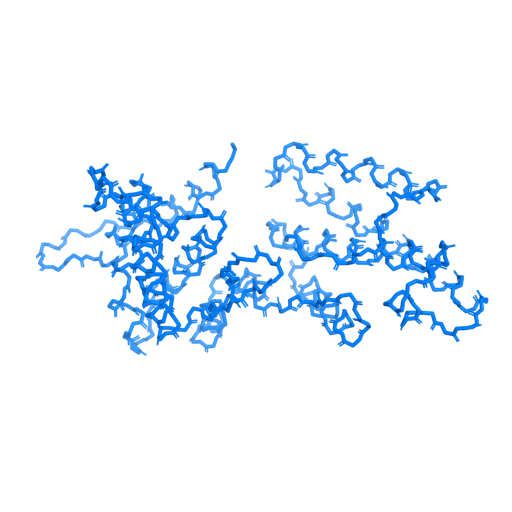7.515 1.00 91.25 202 LEU A C 1
ATOM 1592 O O . LEU A 1 202 ? 12.613 -0.967 -18.064 1.00 91.25 202 LEU A O 1
ATOM 1596 N N . TRP A 1 203 ? 10.566 -1.880 -18.155 1.00 92.88 203 TRP A N 1
ATOM 1597 C CA . TRP A 1 203 ? 10.636 -2.200 -19.582 1.00 92.88 203 TRP A CA 1
ATOM 1598 C C . TRP A 1 203 ? 10.556 -0.932 -20.439 1.00 92.88 203 TRP A C 1
ATOM 1600 O O . TRP A 1 203 ? 11.397 -0.760 -21.327 1.00 92.88 203 TRP A O 1
ATOM 1610 N N . GLU A 1 204 ? 9.605 -0.042 -20.156 1.00 89.88 204 GLU A N 1
ATOM 1611 C CA . GLU A 1 204 ? 9.441 1.260 -20.820 1.00 89.88 204 GLU A CA 1
ATOM 1612 C C . GLU A 1 204 ? 10.741 2.064 -20.754 1.00 89.88 204 GLU A C 1
ATOM 1614 O O . GLU A 1 204 ? 11.276 2.509 -21.776 1.00 89.88 204 GLU A O 1
ATOM 1619 N N . MET A 1 205 ? 11.309 2.163 -19.552 1.00 88.06 205 MET A N 1
ATOM 1620 C CA . MET A 1 205 ? 12.505 2.947 -19.279 1.00 88.06 205 MET A CA 1
ATOM 1621 C C . MET A 1 205 ? 13.721 2.479 -20.087 1.00 88.06 205 MET A C 1
ATOM 1623 O O . MET A 1 205 ? 14.421 3.301 -20.685 1.00 88.06 205 MET A O 1
ATOM 1627 N N . LEU A 1 206 ? 13.943 1.163 -20.159 1.00 88.56 206 LEU A N 1
ATOM 1628 C CA . LEU A 1 206 ? 15.056 0.576 -20.913 1.00 88.56 206 LEU A CA 1
ATOM 1629 C C . LEU A 1 206 ? 14.809 0.532 -22.430 1.00 88.56 206 LEU A C 1
ATOM 1631 O O . LEU A 1 206 ? 15.765 0.527 -23.204 1.00 88.56 206 LEU A O 1
ATOM 1635 N N . THR A 1 207 ? 13.551 0.512 -22.875 1.00 86.88 207 THR A N 1
ATOM 1636 C CA . THR A 1 207 ? 13.205 0.426 -24.305 1.00 86.88 207 THR A CA 1
ATOM 1637 C C . THR A 1 207 ? 13.240 1.792 -24.987 1.00 86.88 207 THR A C 1
ATOM 1639 O O . THR A 1 207 ? 13.681 1.904 -26.134 1.00 86.88 207 THR A O 1
ATOM 1642 N N . HIS A 1 208 ? 12.803 2.847 -24.295 1.00 77.94 208 HIS A N 1
ATOM 1643 C CA . HIS A 1 208 ? 12.553 4.156 -24.905 1.00 77.94 208 HIS A CA 1
ATOM 1644 C C . HIS A 1 208 ? 13.642 5.210 -24.654 1.00 77.94 208 HIS A C 1
ATOM 1646 O O . HIS A 1 208 ? 13.500 6.338 -25.121 1.00 77.94 208 HIS A O 1
ATOM 1652 N N . ASN A 1 209 ? 14.772 4.831 -24.035 1.00 68.69 209 ASN A N 1
ATOM 1653 C CA . ASN A 1 209 ? 15.958 5.683 -23.840 1.00 68.69 209 ASN A CA 1
ATOM 1654 C C . ASN A 1 209 ? 15.616 7.070 -23.266 1.00 68.69 209 ASN A C 1
ATOM 1656 O O . ASN A 1 209 ? 16.034 8.099 -23.808 1.00 68.69 209 ASN A O 1
ATOM 1660 N N . TYR A 1 210 ? 14.839 7.108 -22.183 1.00 72.31 210 TYR A N 1
ATOM 1661 C CA . TYR A 1 210 ? 14.544 8.361 -21.493 1.00 72.31 210 TYR A CA 1
ATOM 1662 C C . TYR A 1 210 ? 15.842 9.026 -21.020 1.00 72.31 210 TYR A C 1
ATOM 1664 O O . TYR A 1 210 ? 16.709 8.390 -20.426 1.00 72.31 210 TYR A O 1
ATOM 1672 N N . THR A 1 211 ? 15.985 10.320 -21.309 1.00 69.38 211 THR A N 1
ATOM 1673 C CA . THR A 1 211 ? 17.215 11.086 -21.047 1.00 69.38 211 THR A CA 1
ATOM 1674 C C . THR A 1 211 ? 17.169 11.860 -19.729 1.00 69.38 211 THR A C 1
ATOM 1676 O O . THR A 1 211 ? 17.912 12.825 -19.567 1.00 69.38 211 THR A O 1
ATOM 1679 N N . THR A 1 212 ? 16.249 11.518 -18.825 1.00 73.06 212 THR A N 1
ATOM 1680 C CA . THR A 1 212 ? 16.176 12.123 -17.490 1.00 73.06 212 THR A CA 1
ATOM 1681 C C . THR A 1 212 ? 17.238 11.503 -16.586 1.00 73.06 212 THR A C 1
ATOM 1683 O O . THR A 1 212 ? 17.533 10.314 -16.703 1.00 73.06 212 THR A O 1
ATOM 1686 N N . ASP A 1 213 ? 17.800 12.293 -15.667 1.00 69.62 213 ASP A N 1
ATOM 1687 C CA . ASP A 1 213 ? 18.822 11.818 -14.721 1.00 69.62 213 ASP A CA 1
ATOM 1688 C C . ASP A 1 213 ? 18.338 10.579 -13.940 1.00 69.62 213 ASP A C 1
ATOM 1690 O O . ASP A 1 213 ? 19.082 9.616 -13.765 1.00 69.62 213 ASP A O 1
ATOM 1694 N N . GLU A 1 214 ? 17.057 10.552 -13.566 1.00 70.56 214 GLU A N 1
ATOM 1695 C CA . GLU A 1 214 ? 16.404 9.419 -12.901 1.00 70.56 214 GLU A CA 1
ATOM 1696 C C . GLU A 1 214 ? 16.399 8.162 -13.781 1.00 70.56 214 GLU A C 1
ATOM 1698 O O . GLU A 1 214 ? 16.830 7.100 -13.335 1.00 70.56 214 GLU A O 1
ATOM 1703 N N . ALA A 1 215 ? 16.010 8.279 -15.057 1.00 73.31 215 ALA A N 1
ATOM 1704 C CA . ALA A 1 215 ? 15.998 7.145 -15.979 1.00 73.31 215 ALA A CA 1
ATOM 1705 C C . ALA A 1 215 ? 17.407 6.625 -16.296 1.00 73.31 215 ALA A C 1
ATOM 1707 O O . ALA A 1 215 ? 17.613 5.417 -16.450 1.00 73.31 215 ALA A O 1
ATOM 1708 N N . THR A 1 216 ? 18.406 7.515 -16.327 1.00 75.31 216 THR A N 1
ATOM 1709 C CA . THR A 1 216 ? 19.802 7.102 -16.529 1.00 75.31 216 THR A CA 1
ATOM 1710 C C . THR A 1 216 ? 20.349 6.251 -15.379 1.00 75.31 216 THR A C 1
ATOM 1712 O O . THR A 1 216 ? 21.286 5.485 -15.589 1.00 75.31 216 THR A O 1
ATOM 1715 N N . GLY A 1 217 ? 19.733 6.305 -14.192 1.00 81.56 217 GLY A N 1
ATOM 1716 C CA . GLY A 1 217 ? 20.094 5.468 -13.046 1.00 81.56 217 GLY A CA 1
ATOM 1717 C C . GLY A 1 217 ? 19.781 3.974 -13.215 1.00 81.56 217 GLY A C 1
ATOM 1718 O O . GLY A 1 217 ? 20.264 3.167 -12.423 1.00 81.56 217 GLY A O 1
ATOM 1719 N N . PHE A 1 218 ? 19.000 3.589 -14.231 1.00 83.88 218 PHE A N 1
ATOM 1720 C CA . PHE A 1 218 ? 18.557 2.202 -14.444 1.00 83.88 218 PHE A CA 1
ATOM 1721 C C . PHE A 1 218 ? 19.243 1.486 -15.616 1.00 83.88 218 PHE A C 1
ATOM 1723 O O . PHE A 1 218 ? 19.184 0.251 -15.703 1.00 83.88 218 PHE A O 1
ATOM 1730 N N . THR A 1 219 ? 19.900 2.240 -16.501 1.00 84.00 219 THR A N 1
ATOM 1731 C CA . THR A 1 219 ? 20.695 1.716 -17.623 1.00 84.00 219 THR A CA 1
ATOM 1732 C C . THR A 1 219 ? 22.106 1.350 -17.170 1.00 84.00 219 THR A C 1
ATOM 1734 O O . THR A 1 219 ? 22.677 1.956 -16.265 1.00 84.00 219 THR A O 1
ATOM 1737 N N . THR A 1 220 ? 22.692 0.350 -17.823 1.00 85.12 220 THR A N 1
ATOM 1738 C CA . THR A 1 220 ? 24.080 -0.077 -17.593 1.00 85.12 220 THR A CA 1
ATOM 1739 C C . THR A 1 220 ? 25.073 0.525 -18.593 1.00 85.12 220 THR A C 1
ATOM 1741 O O . THR A 1 220 ? 26.252 0.177 -18.566 1.00 85.12 220 THR A O 1
ATOM 1744 N N . ALA A 1 221 ? 24.616 1.407 -19.492 1.00 82.75 221 ALA A N 1
ATOM 1745 C CA . ALA A 1 221 ? 25.324 1.890 -20.686 1.00 82.75 221 ALA A CA 1
ATOM 1746 C C . ALA A 1 221 ? 25.689 0.803 -21.727 1.00 82.75 221 ALA A C 1
ATOM 1748 O O . ALA A 1 221 ? 26.083 1.140 -22.848 1.00 82.75 221 ALA A O 1
ATOM 1749 N N . ASP A 1 222 ? 25.504 -0.482 -21.408 1.00 89.38 222 ASP A N 1
ATOM 1750 C CA . ASP A 1 222 ? 25.549 -1.599 -22.349 1.00 89.38 222 ASP A CA 1
ATOM 1751 C C . ASP A 1 222 ? 24.153 -1.831 -22.944 1.00 89.38 222 ASP A C 1
ATOM 1753 O O . ASP A 1 222 ? 23.244 -2.367 -22.307 1.00 89.38 222 ASP A O 1
ATOM 1757 N N . ARG A 1 223 ? 23.990 -1.433 -24.210 1.00 86.62 223 ARG A N 1
ATOM 1758 C CA . ARG A 1 223 ? 22.708 -1.524 -24.921 1.00 86.62 223 ARG A CA 1
ATOM 1759 C C . ARG A 1 223 ? 22.226 -2.955 -25.134 1.00 86.62 223 ARG A C 1
ATOM 1761 O O . ARG A 1 223 ? 21.019 -3.169 -25.176 1.00 86.62 223 ARG A O 1
ATOM 1768 N N . GLU A 1 224 ? 23.129 -3.913 -25.324 1.00 89.00 224 GLU A N 1
ATOM 1769 C CA . GLU A 1 224 ? 22.734 -5.309 -25.535 1.00 89.00 224 GLU A CA 1
ATOM 1770 C C . GLU A 1 224 ? 22.250 -5.916 -24.217 1.00 89.00 224 GLU A C 1
ATOM 1772 O O . GLU A 1 224 ? 21.203 -6.569 -24.167 1.00 89.00 224 GLU A O 1
ATOM 1777 N N . HIS A 1 225 ? 22.961 -5.611 -23.131 1.00 91.38 225 HIS A N 1
ATOM 1778 C CA . HIS A 1 225 ? 22.559 -6.006 -21.790 1.00 91.38 225 HIS A CA 1
ATOM 1779 C C . HIS A 1 225 ? 21.207 -5.399 -21.385 1.00 91.38 225 HIS A C 1
ATOM 1781 O O . HIS A 1 225 ? 20.315 -6.122 -20.930 1.00 91.38 225 HIS A O 1
ATOM 1787 N N . ASP A 1 226 ? 21.016 -4.097 -21.602 1.00 90.81 226 ASP A N 1
ATOM 1788 C CA . ASP A 1 226 ? 19.773 -3.402 -21.263 1.00 90.81 226 ASP A CA 1
ATOM 1789 C C . ASP A 1 226 ? 18.588 -3.886 -22.112 1.00 90.81 226 ASP A C 1
ATOM 1791 O O . ASP A 1 226 ? 17.503 -4.097 -21.569 1.00 90.81 226 ASP A O 1
ATOM 1795 N N . ALA A 1 227 ? 18.790 -4.176 -23.403 1.00 90.56 227 ALA A N 1
ATOM 1796 C CA . ALA A 1 227 ? 17.755 -4.777 -24.247 1.00 90.56 227 ALA A CA 1
ATOM 1797 C C . ALA A 1 227 ? 17.328 -6.165 -23.734 1.00 90.56 227 ALA A C 1
ATOM 1799 O O . ALA A 1 227 ? 16.135 -6.464 -23.645 1.00 90.56 227 ALA A O 1
ATOM 1800 N N . SER A 1 228 ? 18.287 -7.003 -23.323 1.00 93.94 228 SER A N 1
ATOM 1801 C CA . SER A 1 228 ? 17.986 -8.313 -22.732 1.00 93.94 228 SER A CA 1
ATOM 1802 C C . SER A 1 228 ? 17.226 -8.192 -21.404 1.00 93.94 228 SER A C 1
ATOM 1804 O O . SER A 1 228 ? 16.342 -9.010 -21.124 1.00 93.94 228 SER A O 1
ATOM 1806 N N . ARG A 1 229 ? 17.557 -7.196 -20.570 1.00 94.38 229 ARG A N 1
ATOM 1807 C CA . ARG A 1 229 ? 16.834 -6.908 -19.319 1.00 94.38 229 ARG A CA 1
ATOM 1808 C C . ARG A 1 229 ? 15.413 -6.431 -19.594 1.00 94.38 229 ARG A C 1
ATOM 1810 O O . ARG A 1 229 ? 14.488 -6.976 -18.994 1.00 94.38 229 ARG A O 1
ATOM 1817 N N . ALA A 1 230 ? 15.236 -5.497 -20.528 1.00 93.69 230 ALA A N 1
ATOM 1818 C CA . ALA A 1 230 ? 13.931 -4.983 -20.941 1.00 93.69 230 ALA A CA 1
ATOM 1819 C C . ALA A 1 230 ? 12.998 -6.126 -21.373 1.00 93.69 230 ALA A C 1
ATOM 1821 O O . ALA A 1 230 ? 11.876 -6.247 -20.882 1.00 93.69 230 ALA A O 1
ATOM 1822 N N . ASP A 1 231 ? 13.494 -7.041 -22.207 1.00 94.50 231 ASP A N 1
ATOM 1823 C CA . ASP A 1 231 ? 12.762 -8.239 -22.623 1.00 94.50 231 ASP A CA 1
ATOM 1824 C C . ASP A 1 231 ? 12.374 -9.147 -21.443 1.00 94.50 231 ASP A C 1
ATOM 1826 O O . ASP A 1 231 ? 11.291 -9.745 -21.426 1.00 94.50 231 ASP A O 1
ATOM 1830 N N . GLY A 1 232 ? 13.255 -9.271 -20.447 1.00 96.50 232 GLY A N 1
ATOM 1831 C CA . GLY A 1 232 ? 12.980 -9.975 -19.196 1.00 96.50 232 GLY A CA 1
ATOM 1832 C C . GLY A 1 232 ? 11.852 -9.326 -18.396 1.00 96.50 232 GLY A C 1
ATOM 1833 O O . GLY A 1 232 ? 10.899 -10.013 -18.020 1.00 96.50 232 GLY A O 1
ATOM 1834 N N . TYR A 1 233 ? 11.927 -8.013 -18.188 1.00 95.56 233 TYR A N 1
ATOM 1835 C CA . TYR A 1 233 ? 10.929 -7.242 -17.448 1.00 95.56 233 TYR A CA 1
ATOM 1836 C C . TYR A 1 233 ? 9.565 -7.274 -18.128 1.00 95.56 233 TYR A C 1
ATOM 1838 O O . TYR A 1 233 ? 8.575 -7.618 -17.485 1.00 95.56 233 TYR A O 1
ATOM 1846 N N . ARG A 1 234 ? 9.515 -7.116 -19.452 1.00 96.19 234 ARG A N 1
ATOM 1847 C CA . ARG A 1 234 ? 8.281 -7.262 -20.230 1.00 96.19 234 ARG A CA 1
ATOM 1848 C C . ARG A 1 234 ? 7.598 -8.612 -20.008 1.00 96.19 234 ARG A C 1
ATOM 1850 O O . ARG A 1 234 ? 6.383 -8.676 -19.822 1.00 96.19 234 ARG A O 1
ATOM 1857 N N . ARG A 1 235 ? 8.356 -9.716 -20.013 1.00 97.25 235 ARG A N 1
ATOM 1858 C CA . ARG A 1 235 ? 7.800 -11.059 -19.753 1.00 97.25 235 ARG A CA 1
ATOM 1859 C C . ARG A 1 235 ? 7.244 -11.189 -18.335 1.00 97.25 235 ARG A C 1
ATOM 1861 O O . ARG A 1 235 ? 6.205 -11.826 -18.155 1.00 97.25 235 ARG A O 1
ATOM 1868 N N . LEU A 1 236 ? 7.914 -10.601 -17.346 1.00 97.62 236 LEU A N 1
ATOM 1869 C CA . LEU A 1 236 ? 7.467 -10.614 -15.952 1.00 97.62 236 LEU A CA 1
ATOM 1870 C C . LEU A 1 236 ? 6.205 -9.765 -15.761 1.00 97.62 236 LEU A C 1
ATOM 1872 O O . LEU A 1 236 ? 5.237 -10.265 -15.191 1.00 97.62 236 LEU A O 1
ATOM 1876 N N . ALA A 1 237 ? 6.159 -8.556 -16.322 1.00 96.31 237 ALA A N 1
ATOM 1877 C CA . ALA A 1 237 ? 4.972 -7.703 -16.321 1.00 96.31 237 ALA A CA 1
ATOM 1878 C C . ALA A 1 237 ? 3.760 -8.418 -16.945 1.00 96.31 237 ALA A C 1
ATOM 1880 O O . ALA A 1 237 ? 2.702 -8.517 -16.323 1.00 96.31 237 ALA A O 1
ATOM 1881 N N . LEU A 1 238 ? 3.929 -9.035 -18.123 1.00 96.38 238 LEU A N 1
ATOM 1882 C CA . LEU A 1 238 ? 2.878 -9.831 -18.773 1.00 96.38 238 LEU A CA 1
ATOM 1883 C C . LEU A 1 238 ? 2.362 -10.974 -17.888 1.00 96.38 238 LEU A C 1
ATOM 1885 O O . LEU A 1 238 ? 1.153 -11.221 -17.843 1.00 96.38 238 LEU A O 1
ATOM 1889 N N . ARG A 1 239 ? 3.266 -11.682 -17.201 1.00 96.06 239 ARG A N 1
ATOM 1890 C CA . ARG A 1 239 ? 2.906 -12.758 -16.273 1.00 96.06 239 ARG A CA 1
ATOM 1891 C C . ARG A 1 239 ? 2.083 -12.212 -15.106 1.00 96.06 239 ARG A C 1
ATOM 1893 O O . ARG A 1 239 ? 0.984 -12.709 -14.868 1.00 96.06 239 ARG A O 1
ATOM 1900 N N . PHE A 1 240 ? 2.576 -11.195 -14.404 1.00 94.94 240 PHE A N 1
ATOM 1901 C CA . PHE A 1 240 ? 1.915 -10.676 -13.206 1.00 94.94 240 PHE A CA 1
ATOM 1902 C C . PHE A 1 240 ? 0.589 -9.968 -13.511 1.00 94.94 240 PHE A C 1
ATOM 1904 O O . PHE A 1 240 ? -0.370 -10.158 -12.765 1.00 94.94 240 PHE A O 1
ATOM 1911 N N . TYR A 1 241 ? 0.462 -9.254 -14.636 1.00 93.44 241 TYR A N 1
ATOM 1912 C CA . TYR A 1 241 ? -0.833 -8.718 -15.071 1.00 93.44 241 TYR A CA 1
ATOM 1913 C C . TYR A 1 241 ? -1.845 -9.825 -15.387 1.00 93.44 241 TYR A C 1
ATOM 1915 O O . TYR A 1 241 ? -3.021 -9.704 -15.039 1.00 93.44 241 TYR A O 1
ATOM 1923 N N . ALA A 1 242 ? -1.415 -10.929 -16.007 1.00 92.00 242 ALA A N 1
ATOM 1924 C CA . ALA A 1 242 ? -2.296 -12.073 -16.234 1.00 92.00 242 ALA A CA 1
ATOM 1925 C C . ALA A 1 242 ? -2.738 -12.717 -14.907 1.00 92.00 242 ALA A C 1
ATOM 1927 O O . ALA A 1 242 ? -3.927 -12.971 -14.717 1.00 92.00 242 ALA A O 1
ATOM 1928 N N . GLU A 1 243 ? -1.813 -12.927 -13.967 1.00 91.25 243 GLU A N 1
ATOM 1929 C CA . GLU A 1 243 ? -2.130 -13.440 -12.628 1.00 91.25 243 GLU A CA 1
ATOM 1930 C C . GLU A 1 243 ? -3.064 -12.492 -11.850 1.00 91.25 243 GLU A C 1
ATOM 1932 O O . GLU A 1 243 ? -4.001 -12.946 -11.190 1.00 91.25 243 GLU A O 1
ATOM 1937 N N . TYR A 1 244 ? -2.868 -11.174 -11.963 1.00 89.81 244 TYR A N 1
ATOM 1938 C CA . TYR A 1 244 ? -3.754 -10.161 -11.389 1.00 89.81 244 TYR A CA 1
ATOM 1939 C C . TYR A 1 244 ? -5.185 -10.302 -11.916 1.00 89.81 244 TYR A C 1
ATOM 1941 O O . TYR A 1 244 ? -6.133 -10.378 -11.130 1.00 89.81 244 TYR A O 1
ATOM 1949 N N . LEU A 1 245 ? -5.358 -10.384 -13.236 1.00 87.75 245 LEU A N 1
ATOM 1950 C CA . LEU A 1 245 ? -6.676 -10.518 -13.862 1.00 87.75 245 LEU A CA 1
ATOM 1951 C C . LEU A 1 245 ? -7.380 -11.820 -13.455 1.00 87.75 245 LEU A C 1
ATOM 1953 O O . LEU A 1 245 ? -8.589 -11.818 -13.237 1.00 87.75 245 LEU A O 1
ATOM 1957 N N . LEU A 1 246 ? -6.629 -12.909 -13.269 1.00 84.06 246 LEU A N 1
ATOM 1958 C CA . LEU A 1 246 ? -7.170 -14.163 -12.733 1.00 84.06 246 LEU A CA 1
ATOM 1959 C C . LEU A 1 246 ? -7.621 -14.024 -11.270 1.00 84.06 246 LEU A C 1
ATOM 1961 O O . LEU A 1 246 ? -8.641 -14.591 -10.887 1.00 84.06 246 LEU A O 1
ATOM 1965 N N . SER A 1 247 ? -6.898 -13.244 -10.461 1.00 77.38 247 SER A N 1
ATOM 1966 C CA . SER A 1 247 ? -7.202 -13.050 -9.035 1.00 77.38 247 SER A CA 1
ATOM 1967 C C . SER A 1 247 ? -8.353 -12.073 -8.748 1.00 77.38 247 SER A C 1
ATOM 1969 O O . SER A 1 247 ? -8.896 -12.062 -7.646 1.00 77.38 247 SER A O 1
ATOM 1971 N N . THR A 1 248 ? -8.744 -11.237 -9.715 1.00 69.50 248 THR A N 1
ATOM 1972 C CA . THR A 1 248 ? -9.608 -10.063 -9.474 1.00 69.50 248 THR A CA 1
ATOM 1973 C C . THR A 1 248 ? -11.066 -10.224 -9.873 1.00 69.50 248 THR A C 1
ATOM 1975 O O . THR A 1 248 ? -11.837 -9.298 -9.616 1.00 69.50 248 THR A O 1
ATOM 1978 N N . GLY A 1 249 ? -11.467 -11.379 -10.419 1.00 56.03 249 GLY A N 1
ATOM 1979 C CA . GLY A 1 249 ? -12.790 -11.629 -11.015 1.00 56.03 249 GLY A CA 1
ATOM 1980 C C . GLY A 1 249 ? -14.025 -11.268 -10.165 1.00 56.03 249 GLY A C 1
ATOM 1981 O O . GLY A 1 249 ? -15.123 -11.195 -10.708 1.00 56.03 249 GLY A O 1
ATOM 1982 N N . SER A 1 250 ? -13.871 -10.985 -8.865 1.00 52.62 250 SER A N 1
ATOM 1983 C CA . SER A 1 250 ? -14.919 -10.421 -7.996 1.00 52.62 250 SER A CA 1
ATOM 1984 C C . SER A 1 250 ? -14.463 -9.316 -7.019 1.00 52.62 250 SER A C 1
ATOM 1986 O O . SER A 1 250 ? -15.302 -8.749 -6.319 1.00 52.62 250 SER A O 1
ATOM 1988 N N . LEU A 1 251 ? -13.164 -8.991 -6.943 1.00 57.97 251 LEU A N 1
ATOM 1989 C CA . LEU A 1 251 ? -12.580 -8.217 -5.829 1.00 57.97 251 LEU A CA 1
ATOM 1990 C C . LEU A 1 251 ? -12.316 -6.738 -6.147 1.00 57.97 251 LEU A C 1
ATOM 1992 O O . LEU A 1 251 ? -12.282 -5.900 -5.245 1.00 57.97 251 LEU A O 1
ATOM 1996 N N . CYS A 1 252 ? -12.136 -6.396 -7.423 1.00 52.06 252 CYS A N 1
ATOM 1997 C CA . CYS A 1 252 ? -11.886 -5.030 -7.875 1.00 52.06 252 CYS A CA 1
ATOM 1998 C C . CYS A 1 252 ? -13.054 -4.571 -8.756 1.00 52.06 252 CYS A C 1
ATOM 2000 O O . CYS A 1 252 ? -13.477 -5.296 -9.650 1.00 52.06 252 CYS A O 1
ATOM 2002 N N . GLY A 1 253 ? -13.600 -3.373 -8.507 1.00 48.97 253 GLY A N 1
ATOM 2003 C CA . GLY A 1 253 ? -14.677 -2.820 -9.339 1.00 48.97 253 GLY A CA 1
ATOM 2004 C C . GLY A 1 253 ? -14.312 -2.779 -10.836 1.00 48.97 253 GLY A C 1
ATOM 2005 O O . GLY A 1 253 ? -13.128 -2.740 -11.168 1.00 48.97 253 GLY A O 1
ATOM 2006 N N . PRO A 1 254 ? -15.302 -2.756 -11.748 1.00 51.84 254 PRO A N 1
ATOM 2007 C CA . PRO A 1 254 ? -15.138 -3.154 -13.152 1.00 51.84 254 PRO A CA 1
ATOM 2008 C C . PRO A 1 254 ? -14.151 -2.307 -13.972 1.00 51.84 254 PRO A C 1
ATOM 2010 O O . PRO A 1 254 ? -13.661 -2.779 -14.993 1.00 51.84 254 PRO A O 1
ATOM 2013 N N . SER A 1 255 ? -13.826 -1.083 -13.544 1.00 58.16 255 SER A N 1
ATOM 2014 C CA . SER A 1 255 ? -12.961 -0.169 -14.302 1.00 58.16 255 SER A CA 1
ATOM 2015 C C . SER A 1 255 ? -11.463 -0.484 -14.214 1.00 58.16 255 SER A C 1
ATOM 2017 O O . SER A 1 255 ? -10.739 -0.228 -15.173 1.00 58.16 255 SER A O 1
ATOM 2019 N N . ARG A 1 256 ? -10.972 -1.044 -13.097 1.00 67.75 256 ARG A N 1
ATOM 2020 C CA . ARG A 1 256 ? -9.542 -1.388 -12.949 1.00 67.75 256 ARG A CA 1
ATOM 2021 C C . ARG A 1 256 ? -9.135 -2.598 -13.810 1.00 67.75 256 ARG A C 1
ATOM 2023 O O . ARG A 1 256 ? -8.155 -2.476 -14.539 1.00 67.75 256 ARG A O 1
ATOM 2030 N N . PRO A 1 257 ? -9.893 -3.713 -13.836 1.00 75.88 257 PRO A N 1
ATOM 2031 C CA . PRO A 1 257 ? -9.575 -4.850 -14.703 1.00 75.88 257 PRO A CA 1
ATOM 2032 C C . PRO A 1 257 ? -9.573 -4.514 -16.201 1.00 75.88 257 PRO A C 1
ATOM 2034 O O . PRO A 1 257 ? -8.769 -5.066 -16.943 1.00 75.88 257 PRO A O 1
ATOM 2037 N N . GLN A 1 258 ? -10.432 -3.593 -16.658 1.00 80.25 258 GLN A N 1
ATOM 2038 C CA . GLN A 1 258 ? -10.468 -3.170 -18.066 1.00 80.25 258 GLN A CA 1
ATOM 2039 C C . GLN A 1 258 ? -9.174 -2.473 -18.500 1.00 80.25 258 GLN A C 1
ATOM 2041 O O . GLN A 1 258 ? -8.585 -2.872 -19.501 1.00 80.25 258 GLN A O 1
ATOM 2046 N N . ARG A 1 259 ? -8.683 -1.507 -17.711 1.00 83.56 259 ARG A N 1
ATOM 2047 C CA . ARG A 1 259 ? -7.405 -0.829 -17.991 1.00 83.56 259 ARG A CA 1
ATOM 2048 C C . ARG A 1 259 ? -6.237 -1.808 -18.025 1.00 83.56 259 ARG A C 1
ATOM 2050 O O . ARG A 1 259 ? -5.399 -1.734 -18.913 1.00 83.56 259 ARG A O 1
ATOM 2057 N N . VAL A 1 260 ? -6.219 -2.773 -17.106 1.00 87.12 260 VAL A N 1
ATOM 2058 C CA . VAL A 1 260 ? -5.173 -3.805 -17.093 1.00 87.12 260 VAL A CA 1
ATOM 2059 C C . VAL A 1 260 ? -5.290 -4.747 -18.295 1.00 87.12 260 VAL A C 1
ATOM 2061 O O . VAL A 1 260 ? -4.275 -5.147 -18.854 1.00 87.12 260 VAL A O 1
ATOM 2064 N N . HIS A 1 261 ? -6.500 -5.073 -18.756 1.00 88.31 261 HIS A N 1
ATOM 2065 C CA . HIS A 1 261 ? -6.692 -5.823 -20.001 1.00 88.31 261 HIS A CA 1
ATOM 2066 C C . HIS A 1 261 ? -6.154 -5.076 -21.229 1.00 88.31 261 HIS A C 1
ATOM 2068 O O . HIS A 1 261 ? -5.514 -5.691 -22.085 1.00 88.31 261 HIS A O 1
ATOM 2074 N N . GLU A 1 262 ? -6.417 -3.773 -21.321 1.00 89.44 262 GLU A N 1
ATOM 2075 C CA . GLU A 1 262 ? -5.903 -2.910 -22.388 1.00 89.44 262 GLU A CA 1
ATOM 2076 C C . GLU A 1 262 ? -4.379 -2.826 -22.331 1.00 89.44 262 GLU A C 1
ATOM 2078 O O . GLU A 1 262 ? -3.722 -3.083 -23.342 1.00 89.44 262 GLU A O 1
ATOM 2083 N N . ARG A 1 263 ? -3.812 -2.590 -21.141 1.00 91.06 263 ARG A N 1
ATOM 2084 C CA . ARG A 1 263 ? -2.361 -2.529 -20.961 1.00 91.06 263 ARG A CA 1
ATOM 2085 C C . ARG A 1 263 ? -1.685 -3.857 -21.282 1.00 91.06 263 ARG A C 1
ATOM 2087 O O . ARG A 1 263 ? -0.732 -3.882 -22.049 1.00 91.06 263 ARG A O 1
ATOM 2094 N N . LEU A 1 264 ? -2.236 -4.983 -20.822 1.00 91.38 264 LEU A N 1
ATOM 2095 C CA . LEU A 1 264 ? -1.737 -6.318 -21.166 1.00 91.38 264 LEU A CA 1
ATOM 2096 C C . LEU A 1 264 ? -1.714 -6.543 -22.688 1.00 91.38 264 LEU A C 1
ATOM 2098 O O . LEU A 1 264 ? -0.805 -7.194 -23.205 1.00 91.38 264 LEU A O 1
ATOM 2102 N N . ARG A 1 265 ? -2.708 -6.029 -23.425 1.00 92.75 265 ARG A N 1
ATOM 2103 C CA . ARG A 1 265 ? -2.741 -6.113 -24.892 1.00 92.75 265 ARG A CA 1
ATOM 2104 C C . ARG A 1 265 ? -1.655 -5.244 -25.530 1.00 92.75 265 ARG A C 1
ATOM 2106 O O . ARG A 1 265 ? -0.939 -5.763 -26.382 1.00 92.75 265 ARG A O 1
ATOM 2113 N N . ALA A 1 266 ? -1.526 -3.985 -25.119 1.00 92.25 266 ALA A N 1
ATOM 2114 C CA . ALA A 1 266 ? -0.496 -3.065 -25.609 1.00 92.25 266 ALA A CA 1
ATOM 2115 C C . ALA A 1 266 ? 0.916 -3.620 -25.349 1.00 92.25 266 ALA A C 1
ATOM 2117 O O . ALA A 1 266 ? 1.719 -3.776 -26.271 1.00 92.25 266 ALA A O 1
ATOM 2118 N N . LEU A 1 267 ? 1.168 -4.099 -24.129 1.00 92.44 267 LEU A N 1
ATOM 2119 C CA . LEU A 1 267 ? 2.443 -4.688 -23.732 1.00 92.44 267 LEU A CA 1
ATOM 2120 C C . LEU A 1 267 ? 2.789 -5.944 -24.551 1.00 92.44 267 LEU A C 1
ATOM 2122 O O . LEU A 1 267 ? 3.948 -6.166 -24.902 1.00 92.44 267 LEU A O 1
ATOM 2126 N N . ARG A 1 268 ? 1.801 -6.762 -24.954 1.00 93.19 268 ARG A N 1
ATOM 2127 C CA . ARG A 1 268 ? 2.013 -7.894 -25.890 1.00 93.19 268 ARG A CA 1
ATOM 2128 C C . ARG A 1 268 ? 2.407 -7.452 -27.296 1.00 93.19 268 ARG A C 1
ATOM 2130 O O . ARG A 1 268 ? 3.114 -8.194 -27.974 1.00 93.19 268 ARG A O 1
ATOM 2137 N N . LEU A 1 269 ? 1.978 -6.271 -27.718 1.00 92.62 269 LEU A N 1
ATOM 2138 C CA . LEU A 1 269 ? 2.354 -5.670 -28.997 1.00 92.62 269 LEU A CA 1
ATOM 2139 C C . LEU A 1 269 ? 3.671 -4.883 -28.905 1.00 92.62 269 LEU A C 1
ATOM 2141 O O . LEU A 1 269 ? 4.250 -4.568 -29.938 1.00 92.62 269 LEU A O 1
ATOM 2145 N N . GLY A 1 270 ? 4.182 -4.651 -27.690 1.00 88.44 270 GLY A N 1
ATOM 2146 C CA . GLY A 1 270 ? 5.360 -3.811 -27.461 1.00 88.44 270 GLY A CA 1
ATOM 2147 C C . GLY A 1 270 ? 5.040 -2.328 -27.648 1.00 88.44 270 GLY A C 1
ATOM 2148 O O . GLY A 1 270 ? 5.910 -1.561 -28.044 1.00 88.44 270 GLY A O 1
ATOM 2149 N N . GLU A 1 271 ? 3.779 -1.952 -27.435 1.00 89.44 271 GLU A N 1
ATOM 2150 C CA . GLU A 1 271 ? 3.310 -0.576 -27.542 1.00 89.44 271 GLU A CA 1
ATOM 2151 C C . GLU A 1 271 ? 3.550 0.155 -26.216 1.00 89.44 27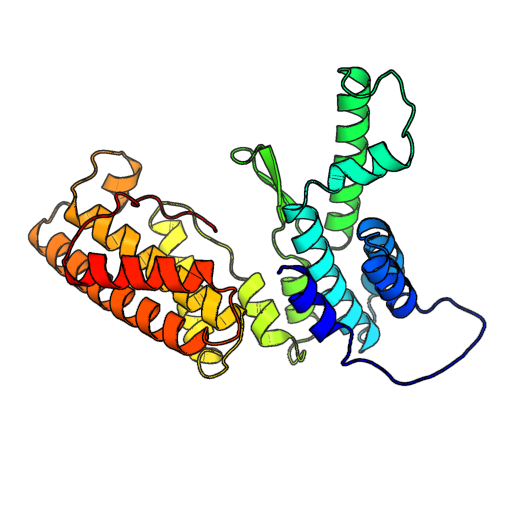1 GLU A C 1
ATOM 2153 O O . GLU A 1 271 ? 3.045 -0.304 -25.184 1.00 89.44 271 GLU A O 1
ATOM 2158 N N . PRO A 1 272 ? 4.281 1.282 -26.228 1.00 83.81 272 PRO A N 1
ATOM 2159 C CA . PRO A 1 272 ? 4.478 2.060 -25.022 1.00 83.81 272 PRO A CA 1
ATOM 2160 C C . PRO A 1 272 ? 3.197 2.771 -24.582 1.00 83.81 272 PRO A C 1
ATOM 2162 O O . PRO A 1 272 ? 2.386 3.167 -25.423 1.00 83.81 272 PRO A O 1
ATOM 2165 N N . ASP A 1 273 ? 3.021 2.985 -23.281 1.00 83.00 273 ASP A N 1
ATOM 2166 C CA . ASP A 1 273 ? 2.019 3.915 -22.735 1.00 83.00 273 ASP A CA 1
ATOM 2167 C C . ASP A 1 273 ? 2.626 5.236 -22.242 1.00 83.00 273 ASP A C 1
ATOM 2169 O O . ASP A 1 273 ? 1.887 6.174 -21.935 1.00 83.00 273 ASP A O 1
ATOM 2173 N N . GLY A 1 274 ? 3.958 5.337 -22.229 1.00 75.44 274 GLY A N 1
ATOM 2174 C CA . GLY A 1 274 ? 4.673 6.518 -21.762 1.00 75.44 274 GLY A CA 1
ATOM 2175 C C . GLY A 1 274 ? 4.739 6.645 -20.238 1.00 75.44 274 GLY A C 1
ATOM 2176 O O . GLY A 1 274 ? 5.211 7.680 -19.758 1.00 75.44 274 GLY A O 1
ATOM 2177 N N . SER A 1 275 ? 4.301 5.627 -19.492 1.00 73.50 275 SER A N 1
ATOM 2178 C CA . SER A 1 275 ? 4.553 5.473 -18.063 1.00 73.50 275 SER A CA 1
ATOM 2179 C C . SER A 1 275 ? 5.949 4.895 -17.868 1.00 73.50 275 SER A C 1
ATOM 2181 O O . SER A 1 275 ? 6.222 3.750 -18.191 1.00 73.50 275 SER A O 1
ATOM 2183 N N . TRP A 1 276 ? 6.872 5.716 -17.382 1.00 72.38 276 TRP A N 1
ATOM 2184 C CA . TRP A 1 276 ? 8.209 5.271 -16.963 1.00 72.38 276 TRP A CA 1
ATOM 2185 C C . TRP A 1 276 ? 8.493 5.654 -15.510 1.00 72.38 276 TRP A C 1
ATOM 2187 O O . TRP A 1 276 ? 9.569 5.376 -14.984 1.00 72.38 276 TRP A O 1
ATOM 2197 N N . TYR A 1 277 ? 7.541 6.340 -14.876 1.00 74.81 277 TYR A N 1
ATOM 2198 C CA . TYR A 1 277 ? 7.669 6.797 -13.508 1.00 74.81 277 TYR A CA 1
ATOM 2199 C C . TYR A 1 277 ? 6.983 5.791 -12.602 1.00 74.81 277 TYR A C 1
ATOM 2201 O O . TYR A 1 277 ? 5.757 5.684 -12.603 1.00 74.81 277 TYR A O 1
ATOM 2209 N N . ILE A 1 278 ? 7.783 5.085 -11.811 1.00 73.31 278 ILE A N 1
ATOM 2210 C CA . ILE A 1 278 ? 7.271 4.125 -10.843 1.00 73.31 278 ILE A CA 1
ATOM 2211 C C . ILE A 1 278 ? 6.613 4.919 -9.708 1.00 73.31 278 ILE A C 1
ATOM 2213 O O . ILE A 1 278 ? 7.292 5.525 -8.876 1.00 73.31 278 ILE A O 1
ATOM 2217 N N . LEU A 1 279 ? 5.279 4.973 -9.728 1.00 60.78 279 LEU A N 1
ATOM 2218 C CA . LEU A 1 279 ? 4.457 5.676 -8.744 1.00 60.78 279 LEU A CA 1
ATOM 2219 C C . LEU A 1 279 ? 3.883 4.714 -7.701 1.00 60.78 279 LEU A C 1
ATOM 2221 O O . LEU A 1 279 ? 3.492 3.583 -7.998 1.00 60.78 279 LEU A O 1
ATOM 2225 N N . ASN A 1 280 ? 3.780 5.218 -6.474 1.00 58.56 280 ASN A N 1
ATOM 2226 C CA . ASN A 1 280 ? 3.063 4.564 -5.388 1.00 58.56 280 ASN A CA 1
ATOM 2227 C C . ASN A 1 280 ? 1.565 4.876 -5.533 1.00 58.56 280 ASN A C 1
ATOM 2229 O O . ASN A 1 280 ? 1.144 6.002 -5.279 1.00 58.56 280 ASN A O 1
ATOM 2233 N N . ASP A 1 281 ? 0.794 3.890 -5.993 1.00 46.44 281 ASP A N 1
ATOM 2234 C CA . ASP A 1 281 ? -0.650 3.976 -6.293 1.00 46.44 281 ASP A CA 1
ATOM 2235 C C . ASP A 1 281 ? -1.566 3.611 -5.101 1.00 46.44 281 ASP A C 1
ATOM 2237 O O . ASP A 1 281 ? -1.277 2.611 -4.396 1.00 46.44 281 ASP A O 1
#

Foldseek 3Di:
DVVVVVVVVVVPDDDDDDDPDDPLLQVQLVVCVVVVNLLSSLVSLVVLLPDPDQDPSNLVSLVSLLVSLQCCQVPVCLQVVLCVVCVPPPCVPPPVVVVVSVVSSVVSVVVCVVSQQDWDQDPVVRGIDGQSRSLVVSCVSPVPPPCVLVSLLSNQDQAWLAPVRNVSSLVSLVVSCVVDVVDLDPSNLVSLQLNLLLLLLLLLLLVVVDPDPSSVNSDPVPNVVSNVSSVVSLVSSLVSLVSSLVSPPPPDPDVVNVVSVVVSVCSVVVHDPPRNTSDDD

Radius of gyration: 21.93 Å; chains: 1; bounding box: 51×52×62 Å

Sequence (281 aa):
MRRHLLLAVAALAAPVFATYGVPDPLAESHAFVYEDRFIDAYLALEPLLTDGECSDSQESALWLAERLCAHIAASDRLYMRYDLENPTDPARGTWGSGLETALQEWAFVSRLNGLGADFAWDNLGGGYAYGHGFARLLLSRYPNTRHRAAAEFYAITPGYNTWPEIEPWLAALQDYLDRHGNISTIETARARHTVAAIYDDLWEMLTHNYTTDEATGFTTADREHDASRADGYRRLALRFYAEYLLSTGSLCGPSRPQRVHERLRALRLGEPDGSWYILND